Protein AF-A0A1Z1W8P3-F1 (afdb_monomer_lite)

Secondary structure (DSSP, 8-state):
-PPPPPPTTSTTHHHHHHHHHHHHHHHHHHHHHHH-SSS-TTHHHHHHHHHHHHH--SS-SS---HHHHHHHHHHHHHHHS--TTSTT--SSS-PPPPHHHHHHHHHHHHH---TTSGGGSHHHHHHHHHHHHHHHHHHH-TT------SSHHHHHHHHHHHHHHHHHHTT------S-PPP----PPPPPP-PPP--

Structure (mmCIF, N/CA/C/O backbone):
data_AF-A0A1Z1W8P3-F1
#
_entry.id   AF-A0A1Z1W8P3-F1
#
loop_
_atom_site.group_PDB
_atom_site.id
_atom_site.type_symbol
_atom_site.label_atom_id
_atom_site.label_alt_id
_atom_site.label_comp_id
_atom_site.label_asym_id
_atom_site.label_entity_id
_atom_site.label_seq_id
_atom_site.pdbx_PDB_ins_code
_atom_site.Cartn_x
_atom_site.Cartn_y
_atom_site.Cartn_z
_atom_site.occupancy
_atom_site.B_iso_or_equiv
_atom_site.auth_seq_id
_atom_site.auth_comp_id
_atom_site.auth_asym_id
_atom_site.auth_atom_id
_atom_site.pdbx_PDB_model_num
ATOM 1 N N . MET A 1 1 ? -24.411 26.234 4.457 1.00 48.38 1 MET A N 1
ATOM 2 C CA . MET A 1 1 ? -23.666 25.565 3.368 1.00 48.38 1 MET A CA 1
ATOM 3 C C . MET A 1 1 ? -22.604 24.716 4.040 1.00 48.38 1 MET A C 1
ATOM 5 O O . MET A 1 1 ? -21.890 25.264 4.869 1.00 48.38 1 MET A O 1
ATOM 9 N N . SER A 1 2 ? -22.576 23.402 3.805 1.00 70.56 2 SER A N 1
ATOM 10 C CA . SER A 1 2 ? -21.545 22.540 4.402 1.00 70.56 2 SER A CA 1
ATOM 11 C C . SER A 1 2 ? -20.202 22.847 3.743 1.00 70.56 2 SER A C 1
ATOM 13 O O . SER A 1 2 ? -20.159 23.004 2.523 1.00 70.56 2 SER A O 1
ATOM 15 N N . SER A 1 3 ? -19.132 22.971 4.529 1.00 75.00 3 SER A N 1
ATOM 16 C CA . SER A 1 3 ? -17.778 23.084 3.977 1.00 75.00 3 SER A CA 1
ATOM 17 C C . SER A 1 3 ? -17.453 21.813 3.183 1.00 75.00 3 SER A C 1
ATOM 19 O O . SER A 1 3 ? -17.861 20.731 3.622 1.00 75.00 3 SER A O 1
ATOM 21 N N . PRO A 1 4 ? -16.749 21.906 2.039 1.00 82.00 4 PRO A N 1
ATOM 22 C CA . PRO A 1 4 ? -16.245 20.718 1.363 1.00 82.00 4 PRO A CA 1
ATOM 23 C C . PRO A 1 4 ? -15.315 19.926 2.299 1.00 82.00 4 PRO A C 1
ATOM 25 O O . PRO A 1 4 ? -14.690 20.527 3.184 1.00 82.00 4 PRO A O 1
ATOM 28 N N . PRO A 1 5 ? -15.228 18.595 2.126 1.00 84.50 5 PRO A N 1
ATOM 29 C CA . PRO A 1 5 ? -14.295 17.780 2.890 1.00 84.50 5 PRO A CA 1
ATOM 30 C C . PRO A 1 5 ? -12.848 18.215 2.601 1.00 84.50 5 PRO A C 1
ATOM 32 O O . PRO A 1 5 ? -12.548 18.643 1.481 1.00 84.50 5 PRO A O 1
ATOM 35 N N . PRO A 1 6 ? -11.945 18.124 3.591 1.00 90.06 6 PRO A N 1
ATOM 36 C CA . PRO A 1 6 ? -10.544 18.463 3.385 1.00 90.06 6 PRO A CA 1
ATOM 37 C C . PRO A 1 6 ? -9.875 17.475 2.417 1.00 90.06 6 PRO A C 1
ATOM 39 O O . PRO A 1 6 ? -10.199 16.289 2.403 1.00 90.06 6 PRO A O 1
ATOM 42 N N . LEU A 1 7 ? -8.924 17.967 1.619 1.00 93.56 7 LEU A N 1
ATOM 43 C CA . LEU A 1 7 ? -8.166 17.170 0.648 1.00 93.56 7 LEU A CA 1
ATOM 44 C C . LEU A 1 7 ? -6.756 16.874 1.172 1.00 93.56 7 LEU A C 1
ATOM 46 O O . LEU A 1 7 ? -6.100 17.766 1.706 1.00 93.56 7 LEU A O 1
ATOM 50 N N . ALA A 1 8 ? -6.270 15.649 0.958 1.00 94.44 8 ALA A N 1
ATOM 51 C CA . ALA A 1 8 ? -4.957 15.200 1.433 1.00 94.44 8 ALA A CA 1
ATOM 52 C C . ALA A 1 8 ? -3.767 15.885 0.726 1.00 94.44 8 ALA A C 1
ATOM 54 O O . ALA A 1 8 ? -2.762 16.165 1.373 1.00 94.44 8 ALA A O 1
ATOM 55 N N . GLY A 1 9 ? -3.890 16.196 -0.571 1.00 86.44 9 GLY A N 1
ATOM 56 C CA . GLY A 1 9 ? -2.815 16.770 -1.400 1.00 86.44 9 GLY A CA 1
ATOM 57 C C . GLY A 1 9 ? -2.706 18.302 -1.396 1.00 86.44 9 GLY A C 1
ATOM 58 O O . GLY A 1 9 ? -2.003 18.869 -2.228 1.00 86.44 9 GLY A O 1
ATOM 59 N N . GLY A 1 10 ? -3.429 18.995 -0.509 1.00 89.69 10 GLY A N 1
ATOM 60 C CA . GLY A 1 10 ? -3.439 20.462 -0.423 1.00 89.69 10 GLY A CA 1
ATOM 61 C C . GLY A 1 10 ? -2.575 21.030 0.714 1.00 89.69 10 GLY A C 1
ATOM 62 O O . GLY A 1 10 ? -2.088 20.277 1.556 1.00 89.69 10 GLY A O 1
ATOM 63 N N . PRO A 1 11 ? -2.437 22.368 0.820 1.00 91.56 11 PRO A N 1
ATOM 64 C CA . PRO A 1 11 ? -1.665 23.013 1.890 1.00 91.56 11 PRO A CA 1
ATOM 65 C C . PRO A 1 11 ? -2.135 22.655 3.308 1.00 91.56 11 PRO A C 1
ATOM 67 O O . PRO A 1 11 ? -1.327 22.598 4.226 1.00 91.56 11 PRO A O 1
ATOM 70 N N . GLN A 1 12 ? -3.435 22.399 3.485 1.00 93.19 12 GLN A N 1
ATOM 71 C CA . GLN A 1 12 ? -4.034 21.964 4.754 1.00 93.19 12 GLN A CA 1
ATOM 72 C C . GLN A 1 12 ? -4.100 20.435 4.896 1.00 93.19 12 GLN A C 1
ATOM 74 O O . GLN A 1 12 ? -4.584 19.932 5.907 1.00 93.19 12 GLN A O 1
ATOM 79 N N . GLY A 1 13 ? -3.637 19.689 3.890 1.00 95.38 13 GLY A N 1
ATOM 80 C CA . GLY A 1 13 ? -3.674 18.231 3.853 1.00 95.38 13 GLY A CA 1
ATOM 81 C C . GLY A 1 13 ? -2.996 17.581 5.059 1.00 95.38 13 GLY A C 1
ATOM 82 O O . GLY A 1 13 ? -3.645 16.786 5.736 1.00 95.38 13 GLY A O 1
ATOM 83 N N . PRO A 1 14 ? -1.752 17.961 5.415 1.00 96.31 14 PRO A N 1
ATOM 84 C CA . PRO A 1 14 ? -1.083 17.424 6.600 1.00 96.31 14 PRO A CA 1
ATOM 85 C C . PRO A 1 14 ? -1.863 17.643 7.905 1.00 96.31 14 PRO A C 1
ATOM 87 O O . PRO A 1 14 ? -1.929 16.739 8.739 1.00 96.31 14 PRO A O 1
ATOM 90 N N . ASP A 1 15 ? -2.484 18.812 8.076 1.00 96.50 15 ASP A N 1
ATOM 91 C CA . ASP A 1 15 ? -3.275 19.127 9.271 1.00 96.50 15 ASP A CA 1
ATOM 92 C C . ASP A 1 15 ? -4.582 18.330 9.314 1.00 96.50 15 ASP A C 1
ATOM 94 O O . ASP A 1 15 ? -4.972 17.844 10.375 1.00 96.50 15 ASP A O 1
ATOM 98 N N . ALA A 1 16 ? -5.230 18.135 8.162 1.00 95.38 16 ALA A N 1
ATOM 99 C CA . ALA A 1 16 ? -6.432 17.315 8.044 1.00 95.38 16 ALA A CA 1
ATOM 100 C C . ALA A 1 16 ? -6.156 15.814 8.239 1.00 95.38 16 ALA A C 1
ATOM 102 O O . ALA A 1 16 ? -6.972 15.109 8.831 1.00 95.38 16 ALA A O 1
ATOM 103 N N . LEU A 1 17 ? -5.006 15.322 7.768 1.00 97.12 17 LEU A N 1
ATOM 104 C CA . LEU A 1 17 ? -4.601 13.923 7.906 1.00 97.12 17 LEU A CA 1
ATOM 105 C C . LEU A 1 17 ? -4.224 13.571 9.344 1.00 97.12 17 LEU A C 1
ATOM 107 O O . LEU A 1 17 ? -4.515 12.467 9.793 1.00 97.12 17 LEU A O 1
ATOM 111 N N . ARG A 1 18 ? -3.595 14.488 10.085 1.00 97.50 18 ARG A N 1
ATOM 112 C CA . ARG A 1 18 ? -3.058 14.224 11.429 1.00 97.50 18 ARG A CA 1
ATOM 113 C C . ARG A 1 18 ? -4.045 13.542 12.400 1.00 97.50 18 ARG A C 1
ATOM 115 O O . ARG A 1 18 ? -3.657 12.510 12.948 1.00 97.50 18 ARG A O 1
ATOM 122 N N . PRO A 1 19 ? -5.275 14.045 12.639 1.00 97.12 19 PRO A N 1
ATOM 123 C CA . PRO A 1 19 ? -6.214 13.384 13.555 1.00 97.12 19 PRO A CA 1
ATOM 124 C C . PRO A 1 19 ? -6.711 12.025 13.033 1.00 97.12 19 PRO A C 1
ATOM 126 O O . PRO A 1 19 ? -6.910 11.091 13.813 1.00 97.12 19 PRO A O 1
ATOM 129 N N . LEU A 1 20 ? -6.852 11.877 11.713 1.00 97.94 20 LEU A N 1
ATOM 130 C CA . LEU A 1 20 ? -7.259 10.616 11.090 1.00 97.94 20 LEU A CA 1
ATOM 131 C C . LEU A 1 20 ? -6.161 9.557 11.229 1.00 97.94 20 LEU A C 1
ATOM 133 O O . LEU A 1 20 ? -6.436 8.429 11.620 1.00 97.94 20 LEU A O 1
ATOM 137 N N . LEU A 1 21 ? -4.906 9.936 10.982 1.00 98.25 21 LEU A N 1
ATOM 138 C CA . LEU A 1 21 ? -3.749 9.056 11.135 1.00 98.25 21 LEU A CA 1
ATOM 139 C C . LEU A 1 21 ? -3.535 8.644 12.592 1.00 98.25 21 LEU A C 1
ATOM 141 O O . LEU A 1 21 ? -3.203 7.490 12.835 1.00 98.25 21 LEU A O 1
ATOM 145 N N . ALA A 1 22 ? -3.776 9.534 13.559 1.00 98.56 22 ALA A N 1
ATOM 146 C CA . ALA A 1 22 ? -3.7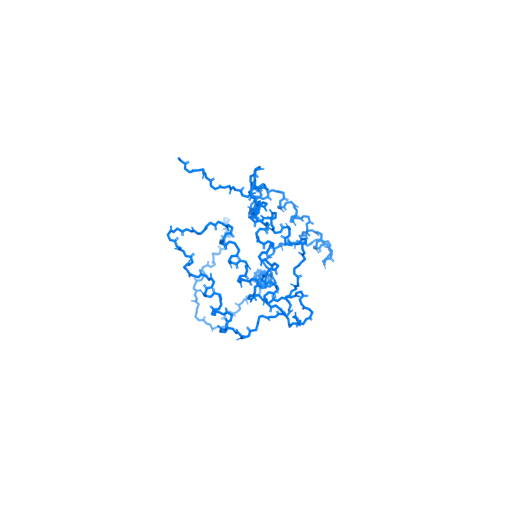67 9.156 14.973 1.00 98.56 22 ALA A CA 1
ATOM 147 C C . ALA A 1 22 ? -4.801 8.052 15.260 1.00 98.56 22 ALA A C 1
ATOM 149 O O . ALA A 1 22 ? -4.462 7.028 15.845 1.00 98.56 22 ALA A O 1
ATOM 150 N N . THR A 1 23 ? -6.026 8.204 14.744 1.00 98.75 23 THR A N 1
ATOM 151 C CA . THR A 1 23 ? -7.081 7.186 14.877 1.00 98.75 23 THR A CA 1
ATOM 152 C C . THR A 1 23 ? -6.687 5.854 14.235 1.00 98.75 23 THR A C 1
ATOM 154 O O . THR A 1 23 ? -6.914 4.798 14.822 1.00 98.75 23 THR A O 1
ATOM 157 N N . VAL A 1 24 ? -6.076 5.890 13.047 1.00 98.69 24 VAL A N 1
ATOM 158 C CA . VAL A 1 24 ? -5.584 4.692 12.350 1.00 98.69 24 VAL A CA 1
ATOM 159 C C . VAL A 1 24 ? -4.495 3.995 13.163 1.00 98.69 24 VAL A C 1
ATOM 161 O O . VAL A 1 24 ? -4.561 2.785 13.339 1.00 98.69 24 VAL A O 1
ATOM 164 N N . LEU A 1 25 ? -3.513 4.736 13.681 1.00 98.69 25 LEU A N 1
ATOM 165 C CA . LEU A 1 25 ? -2.417 4.170 14.472 1.00 98.69 25 LEU A CA 1
ATOM 166 C C . LEU A 1 25 ? -2.923 3.522 15.769 1.00 98.69 25 LEU A C 1
ATOM 168 O O . LEU A 1 25 ? -2.520 2.400 16.077 1.00 98.69 25 LEU A O 1
ATOM 172 N N . ASP A 1 26 ? -3.848 4.176 16.476 1.00 98.75 26 ASP A N 1
ATOM 173 C CA . ASP A 1 26 ? -4.483 3.615 17.674 1.00 98.75 26 ASP A CA 1
ATOM 174 C C . ASP A 1 26 ? -5.253 2.324 17.351 1.00 98.75 26 ASP A C 1
ATOM 176 O O . ASP A 1 26 ? -5.160 1.331 18.074 1.00 98.75 26 ASP A O 1
ATOM 180 N N . ALA A 1 27 ? -6.001 2.313 16.243 1.00 98.56 27 ALA A N 1
ATOM 181 C CA . ALA A 1 27 ? -6.775 1.151 15.815 1.00 98.56 27 ALA A CA 1
ATOM 182 C C . ALA A 1 27 ? -5.889 -0.012 15.335 1.00 98.56 27 ALA A C 1
ATOM 184 O O . ALA A 1 27 ? -6.209 -1.166 15.614 1.00 98.56 27 ALA A O 1
ATOM 185 N N . LEU A 1 28 ? -4.761 0.268 14.670 1.00 98.50 28 LEU A N 1
ATOM 186 C CA . LEU A 1 28 ? -3.767 -0.746 14.297 1.00 98.50 28 LEU A CA 1
ATOM 187 C C . LEU A 1 28 ? -3.171 -1.418 15.536 1.00 98.50 28 LEU A C 1
ATOM 189 O O . LEU A 1 28 ? -3.057 -2.643 15.567 1.00 98.50 28 LEU A O 1
ATOM 193 N N . ALA A 1 29 ? -2.822 -0.631 16.558 1.00 98.38 29 ALA A N 1
ATOM 194 C CA . ALA A 1 29 ? -2.310 -1.155 17.819 1.00 98.38 29 ALA A CA 1
ATOM 195 C C . ALA A 1 29 ? -3.346 -2.052 18.515 1.00 98.38 29 ALA A C 1
ATOM 197 O O . ALA A 1 29 ? -3.032 -3.189 18.867 1.00 98.38 29 ALA A O 1
ATOM 198 N N . ALA A 1 30 ? -4.593 -1.583 18.632 1.00 98.19 30 ALA A N 1
ATOM 199 C CA . ALA A 1 30 ? -5.680 -2.354 19.233 1.00 98.19 30 ALA A CA 1
ATOM 200 C C . ALA A 1 30 ? -5.986 -3.649 18.458 1.00 98.19 30 ALA A C 1
ATOM 202 O O . ALA A 1 30 ? -6.160 -4.705 19.063 1.00 98.19 30 ALA A O 1
ATOM 203 N N . GLY A 1 31 ? -6.011 -3.593 17.123 1.00 97.81 31 GLY A N 1
ATOM 204 C CA . GLY A 1 31 ? -6.230 -4.768 16.278 1.00 97.81 31 GLY A CA 1
ATOM 205 C C . GLY A 1 31 ? -5.107 -5.799 16.409 1.00 97.81 31 GLY A C 1
ATOM 206 O O . GLY A 1 31 ? -5.374 -6.992 16.526 1.00 97.81 31 GLY A O 1
ATOM 207 N N . ALA A 1 32 ? -3.848 -5.357 16.454 1.00 97.44 32 ALA A N 1
ATOM 208 C CA . ALA A 1 32 ? -2.712 -6.252 16.671 1.00 97.44 32 ALA A CA 1
ATOM 209 C C . ALA A 1 32 ? -2.757 -6.936 18.048 1.00 97.44 32 ALA A C 1
ATOM 211 O O . ALA A 1 32 ? -2.519 -8.142 18.137 1.00 97.44 32 ALA A O 1
ATOM 212 N N . GLU A 1 33 ? -3.112 -6.198 19.104 1.00 97.50 33 GLU A N 1
ATOM 213 C CA . GLU A 1 33 ? -3.300 -6.757 20.447 1.00 97.50 33 GLU A CA 1
ATOM 214 C C . GLU A 1 33 ? -4.434 -7.793 20.473 1.00 97.50 33 GLU A C 1
ATOM 216 O O . GLU A 1 33 ? -4.251 -8.893 20.995 1.00 97.50 33 GLU A O 1
ATOM 221 N N . ALA A 1 34 ? -5.574 -7.483 19.850 1.00 96.81 34 ALA A N 1
ATOM 222 C CA . ALA A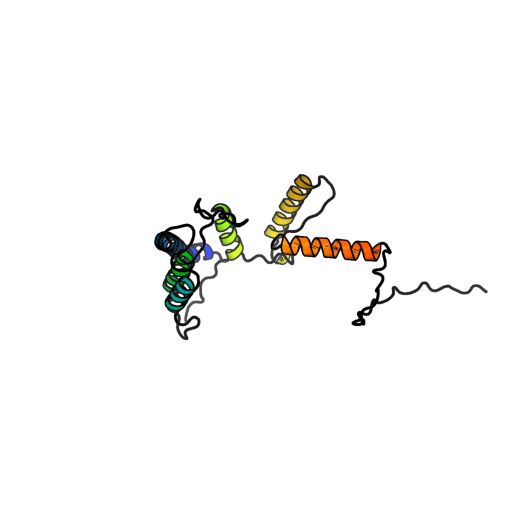 1 34 ? -6.722 -8.384 19.771 1.00 96.81 34 ALA A CA 1
ATOM 223 C C . ALA A 1 34 ? -6.428 -9.663 18.966 1.00 96.81 34 ALA A C 1
ATOM 225 O O . ALA A 1 34 ? -6.912 -10.740 19.321 1.00 96.81 34 ALA A O 1
ATOM 226 N N . ARG A 1 35 ? -5.607 -9.572 17.910 1.00 97.25 35 ARG A N 1
ATOM 227 C CA . ARG A 1 35 ? -5.160 -10.732 17.122 1.00 97.25 35 ARG A CA 1
ATOM 228 C C . ARG A 1 35 ? -4.340 -11.714 17.964 1.00 97.25 35 ARG A C 1
ATOM 230 O O . ARG A 1 35 ? -4.556 -12.921 17.869 1.00 97.25 35 ARG A O 1
ATOM 237 N N . GLY A 1 36 ? -3.390 -11.207 18.755 1.00 95.44 36 GLY A N 1
ATOM 238 C CA . GLY A 1 36 ? -2.619 -11.982 19.737 1.00 95.44 36 GLY A CA 1
ATOM 239 C C . GLY A 1 36 ? -1.605 -12.998 19.183 1.00 95.44 36 GLY A C 1
ATOM 240 O O . GLY A 1 36 ? -1.116 -13.830 19.949 1.00 95.44 36 GLY A O 1
ATOM 241 N N . GLY A 1 37 ? -1.284 -12.969 17.885 1.00 95.50 37 GLY A N 1
ATOM 242 C CA . GLY A 1 37 ? -0.310 -13.878 17.268 1.00 95.50 37 GLY A CA 1
ATOM 243 C C . GLY A 1 37 ? -0.172 -13.708 15.747 1.00 95.50 37 GLY A C 1
ATOM 244 O O . GLY A 1 37 ? -0.681 -12.726 15.194 1.00 95.50 37 GLY A O 1
ATOM 245 N N . PRO A 1 38 ? 0.458 -14.677 15.048 1.00 97.00 38 PRO A N 1
ATOM 246 C CA . PRO A 1 38 ? 0.731 -14.584 13.611 1.00 97.00 38 PRO A CA 1
ATOM 247 C C . PRO A 1 38 ? -0.542 -14.609 12.756 1.00 97.00 38 PRO A C 1
ATOM 249 O O . PRO A 1 38 ? -0.545 -14.095 11.641 1.00 97.00 38 PRO A O 1
ATOM 252 N N . LEU A 1 39 ? -1.620 -15.210 13.268 1.00 97.19 39 LEU A N 1
ATOM 253 C CA . LEU A 1 39 ? -2.943 -15.284 12.653 1.00 97.19 39 LEU A CA 1
ATOM 254 C C . LEU A 1 39 ? -4.026 -15.203 13.739 1.00 97.19 39 LEU A C 1
ATOM 256 O O . LEU A 1 39 ? -3.799 -15.683 14.854 1.00 97.19 39 LEU A O 1
ATOM 260 N N . PRO A 1 40 ? -5.224 -14.686 13.415 1.00 96.56 40 PRO A N 1
ATOM 261 C CA . PRO A 1 40 ? -6.359 -14.713 14.327 1.00 96.56 40 PRO A CA 1
ATOM 262 C C . PRO A 1 40 ? -6.834 -16.147 14.625 1.00 96.56 40 PRO A C 1
ATOM 264 O O . PRO A 1 40 ? -6.818 -17.016 13.745 1.00 96.56 40 PRO A O 1
ATOM 267 N N . PRO A 1 41 ? -7.355 -16.413 15.835 1.00 93.31 41 PRO A N 1
ATOM 268 C CA . PRO A 1 41 ? -7.901 -17.717 16.185 1.00 93.31 41 PRO A CA 1
ATOM 269 C C . PRO A 1 41 ? -9.267 -17.981 15.526 1.00 93.31 41 PRO A C 1
ATOM 271 O O . PRO A 1 41 ? -10.009 -17.066 15.147 1.00 93.31 41 PRO A O 1
ATOM 274 N N . GLY A 1 42 ? -9.633 -19.267 15.463 1.00 94.00 42 GLY A N 1
ATOM 275 C CA . GLY A 1 42 ? -10.966 -19.734 15.060 1.00 94.00 42 GLY A CA 1
ATOM 276 C C . GLY A 1 42 ? -11.135 -20.061 13.573 1.00 94.00 42 GLY A C 1
ATOM 277 O O . GLY A 1 42 ? -12.198 -20.538 13.188 1.00 94.00 42 GLY A O 1
ATOM 278 N N . GLY A 1 43 ? -10.101 -19.859 12.753 1.00 95.69 43 GLY A N 1
ATOM 279 C CA . GLY A 1 43 ? -10.142 -20.193 11.329 1.00 95.69 43 GLY A CA 1
ATOM 280 C C . GLY A 1 43 ? -10.973 -19.215 10.482 1.00 95.69 43 GLY A C 1
ATOM 281 O O . GLY A 1 43 ? -11.471 -18.204 10.989 1.00 95.69 43 GLY A O 1
ATOM 282 N N . PRO A 1 44 ? -11.101 -19.489 9.173 1.00 97.12 44 PRO A N 1
ATOM 283 C CA . PRO A 1 44 ? -11.649 -18.536 8.211 1.00 97.12 44 PRO A CA 1
ATOM 284 C C . PRO A 1 44 ? -13.117 -18.179 8.474 1.00 97.12 44 PRO A C 1
ATOM 286 O O . PRO A 1 44 ? -13.492 -17.018 8.322 1.00 97.12 44 PRO A O 1
ATOM 289 N N . GLU A 1 45 ? -13.950 -19.122 8.921 1.00 97.94 45 GLU A N 1
ATOM 290 C CA . GLU A 1 45 ? -15.363 -18.860 9.212 1.00 97.94 45 GLU A CA 1
ATOM 291 C C . GLU A 1 45 ? -15.530 -17.900 10.393 1.00 97.94 45 GLU A C 1
ATOM 293 O O . GLU A 1 45 ? -16.355 -16.987 10.334 1.00 97.94 45 GLU A O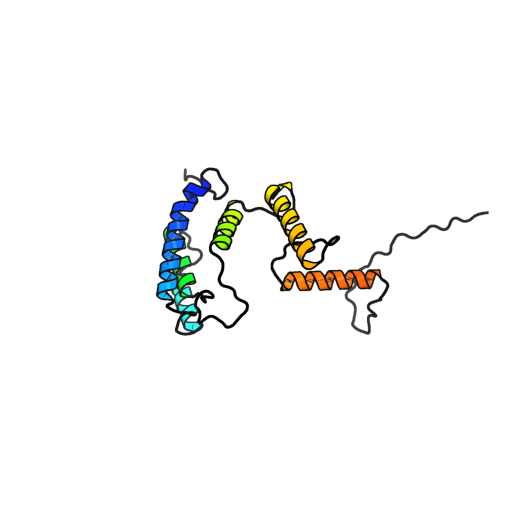 1
ATOM 298 N N . ALA A 1 46 ? -14.730 -18.073 11.450 1.00 96.56 46 ALA A N 1
ATOM 299 C CA . ALA A 1 46 ? -14.780 -17.207 12.623 1.00 96.56 46 ALA A CA 1
ATOM 300 C C . ALA A 1 46 ? -14.303 -15.787 12.293 1.00 96.56 46 ALA A C 1
ATOM 302 O O . ALA A 1 46 ? -14.941 -14.819 12.704 1.00 96.56 46 ALA A O 1
ATOM 303 N N . VAL A 1 47 ? -13.228 -15.655 11.509 1.00 97.12 47 VAL A N 1
ATOM 304 C CA . VAL A 1 47 ? -12.742 -14.352 11.025 1.00 97.12 47 VAL A CA 1
ATOM 305 C C . VAL A 1 47 ? -13.803 -13.674 10.160 1.00 97.12 47 VAL A C 1
ATOM 307 O O . VAL A 1 47 ? -14.144 -12.518 10.396 1.00 97.12 47 VAL A O 1
ATOM 310 N N . ALA A 1 48 ? -14.398 -14.395 9.206 1.00 97.12 48 ALA A N 1
ATOM 311 C CA . ALA A 1 48 ? -15.443 -13.848 8.345 1.00 97.12 48 ALA A CA 1
ATOM 312 C C . ALA A 1 48 ? -16.697 -13.426 9.127 1.00 97.12 48 ALA A C 1
ATOM 314 O O . ALA A 1 48 ? -17.356 -12.455 8.752 1.00 97.12 48 ALA A O 1
ATOM 315 N N . ALA A 1 49 ? -17.050 -14.143 10.198 1.00 96.19 49 ALA A N 1
ATOM 316 C CA . ALA A 1 49 ? -18.142 -13.757 11.087 1.00 96.19 49 ALA A CA 1
ATOM 317 C C . ALA A 1 49 ? -17.838 -12.440 11.816 1.00 96.19 49 ALA A C 1
ATOM 319 O O . ALA A 1 49 ? -18.661 -11.529 11.740 1.00 96.19 49 ALA A O 1
ATOM 320 N N . ARG A 1 50 ? -16.647 -12.304 12.420 1.00 94.94 50 ARG A N 1
ATOM 321 C CA . ARG A 1 50 ? -16.221 -11.071 13.108 1.00 94.94 50 ARG A CA 1
ATOM 322 C C . ARG A 1 50 ? -16.151 -9.871 12.165 1.00 94.94 50 ARG A C 1
ATOM 324 O O . ARG A 1 50 ? -16.670 -8.809 12.488 1.00 94.94 50 ARG A O 1
ATOM 331 N N . VAL A 1 51 ? -15.600 -10.052 10.962 1.00 96.19 51 VAL A N 1
ATOM 332 C CA . VAL A 1 51 ? -15.562 -8.991 9.940 1.00 96.19 51 VAL A CA 1
ATOM 333 C C . VAL A 1 51 ? -16.971 -8.575 9.523 1.00 96.19 51 VAL A C 1
ATOM 335 O O . VAL A 1 51 ? -17.242 -7.386 9.411 1.00 96.19 51 VAL A O 1
ATOM 338 N N . ARG A 1 52 ? -17.892 -9.527 9.315 1.00 95.75 52 ARG A N 1
ATOM 339 C CA . ARG A 1 52 ? -19.282 -9.212 8.945 1.00 95.75 52 ARG A CA 1
ATOM 340 C C . ARG A 1 52 ? -20.016 -8.460 10.052 1.00 95.75 52 ARG A C 1
ATOM 342 O O . ARG A 1 52 ? -20.795 -7.564 9.752 1.00 95.75 52 ARG A O 1
ATOM 349 N N . GLU A 1 53 ? -19.780 -8.837 11.303 1.00 94.81 53 GLU A N 1
ATOM 350 C CA . GLU A 1 53 ? -20.339 -8.146 12.462 1.00 94.81 53 GLU A CA 1
ATOM 351 C C . GLU A 1 53 ? -19.819 -6.706 12.552 1.00 94.81 53 GLU A C 1
ATOM 353 O O . GLU A 1 53 ? -20.621 -5.779 12.634 1.00 94.81 53 GLU A O 1
ATOM 358 N N . ALA A 1 54 ? -18.503 -6.510 12.441 1.00 93.19 54 ALA A N 1
ATOM 359 C CA . ALA A 1 54 ? -17.884 -5.186 12.483 1.00 93.19 54 ALA A CA 1
ATOM 360 C C . ALA A 1 54 ? -18.259 -4.299 11.282 1.00 93.19 54 ALA A C 1
ATOM 362 O O . ALA A 1 54 ? -18.372 -3.084 11.424 1.00 93.19 54 ALA A O 1
ATOM 363 N N . ALA A 1 55 ? -18.456 -4.894 10.102 1.00 92.25 55 ALA A N 1
ATOM 364 C CA . ALA A 1 55 ? -18.802 -4.178 8.878 1.00 92.25 55 ALA A CA 1
ATOM 365 C C . ALA A 1 55 ? -20.188 -3.519 8.932 1.00 92.25 55 ALA A C 1
ATOM 367 O O . ALA A 1 55 ? -20.366 -2.446 8.359 1.00 92.25 55 ALA A O 1
ATOM 368 N N . GLY A 1 56 ? -21.167 -4.155 9.586 1.00 90.12 56 GLY A N 1
ATOM 369 C CA . GLY A 1 56 ? -22.546 -3.668 9.607 1.00 90.12 56 GLY A CA 1
ATOM 370 C C . GLY A 1 56 ? -23.110 -3.416 8.199 1.00 90.12 56 GLY A C 1
ATOM 371 O O . GLY A 1 56 ? -22.956 -4.244 7.298 1.00 90.12 56 GLY A O 1
ATOM 372 N N . ASP A 1 57 ? -23.778 -2.273 8.013 1.00 93.12 57 ASP A N 1
ATOM 373 C CA . ASP A 1 57 ? -24.122 -1.759 6.682 1.00 93.12 57 ASP A CA 1
ATOM 374 C C . ASP A 1 57 ? -22.921 -0.999 6.101 1.00 93.12 57 ASP A C 1
ATOM 376 O O . ASP A 1 57 ? -22.498 0.015 6.654 1.00 93.12 57 ASP A O 1
ATOM 380 N N . LEU A 1 58 ? -22.376 -1.494 4.987 1.00 91.75 58 LEU A N 1
ATOM 381 C CA . LEU A 1 58 ? -21.183 -0.934 4.347 1.00 91.75 58 LEU A CA 1
ATOM 382 C C . LEU A 1 58 ? -21.449 0.391 3.623 1.00 91.75 58 LEU A C 1
ATOM 384 O O . LEU A 1 58 ? -20.513 1.159 3.404 1.00 91.75 58 LEU A O 1
ATOM 388 N N . LEU A 1 59 ? -22.696 0.653 3.217 1.00 93.56 59 LEU A N 1
ATOM 389 C CA . LEU A 1 59 ? -23.077 1.844 2.452 1.00 93.56 59 LEU A CA 1
ATOM 390 C C . LEU A 1 59 ? -24.353 2.476 3.030 1.00 93.56 59 LEU A C 1
ATOM 392 O O . LEU A 1 59 ? -25.358 2.595 2.323 1.00 93.56 59 LEU A O 1
ATOM 396 N N . PRO A 1 60 ? -24.323 2.908 4.303 1.00 94.00 60 PRO A N 1
ATOM 397 C CA . PRO A 1 60 ? -25.496 3.474 4.941 1.00 94.00 60 PRO A CA 1
ATOM 398 C C . PRO A 1 60 ? -25.821 4.841 4.335 1.00 94.00 60 PRO A C 1
ATOM 400 O O . PRO A 1 60 ? -24.929 5.620 3.993 1.00 94.00 60 PRO A O 1
ATOM 403 N N . GLU A 1 61 ? -27.108 5.196 4.291 1.00 95.12 61 GLU A N 1
ATOM 404 C CA . GLU A 1 61 ? -27.551 6.524 3.829 1.00 95.12 61 GLU A CA 1
ATOM 405 C C . GLU A 1 61 ? -26.905 7.677 4.621 1.00 95.12 61 GLU A C 1
ATOM 407 O O . GLU A 1 61 ? -26.753 8.790 4.114 1.00 95.12 61 GLU A O 1
ATOM 412 N N . ARG A 1 62 ? -26.537 7.424 5.885 1.00 93.62 62 ARG A N 1
ATOM 413 C CA . ARG A 1 62 ? -25.797 8.347 6.751 1.00 93.62 62 ARG A CA 1
ATOM 414 C C . ARG A 1 62 ? -24.627 7.619 7.404 1.00 93.62 62 ARG A C 1
ATOM 416 O O . ARG A 1 62 ? -24.840 6.673 8.155 1.00 93.62 62 ARG A O 1
ATOM 423 N N . GLY A 1 63 ? -23.410 8.092 7.143 1.00 92.50 63 GLY A N 1
ATOM 424 C CA . GLY A 1 63 ? -22.196 7.555 7.758 1.00 92.50 63 GLY A CA 1
ATOM 425 C C . GLY A 1 63 ? -22.063 7.897 9.246 1.00 92.50 63 GLY A C 1
ATOM 426 O O . GLY A 1 63 ? -22.692 8.829 9.748 1.00 92.50 63 GLY A O 1
ATOM 427 N N . THR A 1 64 ? -21.191 7.161 9.933 1.00 93.62 64 THR A N 1
ATOM 428 C CA . THR A 1 64 ? -20.874 7.325 11.365 1.00 93.62 64 THR A CA 1
ATOM 429 C C . THR A 1 64 ? -19.816 8.399 11.644 1.00 93.62 64 THR A C 1
ATOM 431 O O . THR A 1 64 ? -19.589 8.759 12.796 1.00 93.62 64 THR A O 1
ATOM 434 N N . GLY A 1 65 ? -19.200 8.951 10.593 1.00 93.69 65 GLY A N 1
ATOM 435 C CA . GLY A 1 65 ? -18.075 9.887 10.678 1.00 93.69 65 GLY A CA 1
ATOM 436 C C . GLY A 1 65 ? -16.728 9.198 10.443 1.00 93.69 65 GLY A C 1
ATOM 437 O O . GLY A 1 65 ? -16.598 7.991 10.621 1.00 93.69 65 GLY A O 1
ATOM 438 N N . ALA A 1 66 ? -15.722 9.964 10.007 1.00 94.19 66 ALA A N 1
ATOM 439 C CA . ALA A 1 66 ? -14.439 9.409 9.564 1.00 94.19 66 ALA A CA 1
ATOM 440 C C . ALA A 1 66 ? -13.670 8.691 10.685 1.00 94.19 66 ALA A C 1
ATOM 442 O O . ALA A 1 66 ? -13.124 7.622 10.449 1.00 94.19 66 ALA A O 1
ATOM 443 N N . GLU A 1 67 ? -13.650 9.246 11.899 1.00 95.88 67 GLU A N 1
ATOM 444 C CA . GLU A 1 67 ? -12.933 8.644 13.031 1.00 95.88 67 GLU A CA 1
ATOM 445 C C . GLU A 1 67 ? -13.538 7.299 13.446 1.00 95.88 67 GLU A C 1
ATOM 447 O O . GLU A 1 67 ? -12.815 6.315 13.573 1.00 95.88 67 GLU A O 1
ATOM 452 N N . GLU A 1 68 ? -14.863 7.233 13.602 1.00 95.31 68 GLU A N 1
ATOM 453 C CA . GLU A 1 68 ? -15.556 5.990 13.958 1.00 95.31 68 GLU A CA 1
ATOM 454 C C . GLU A 1 68 ? -15.409 4.940 12.852 1.00 95.31 68 GLU A C 1
ATOM 456 O O . GLU A 1 68 ? -15.071 3.790 13.125 1.00 95.31 68 GLU A O 1
ATOM 461 N N . ALA A 1 69 ? -15.585 5.347 11.590 1.00 95.50 69 ALA A N 1
ATOM 462 C CA . ALA A 1 69 ? -15.418 4.458 10.447 1.00 95.50 69 ALA A CA 1
ATOM 463 C C . ALA A 1 69 ? -13.988 3.902 10.352 1.00 95.50 69 ALA A C 1
ATOM 465 O O . ALA A 1 69 ? -13.813 2.700 10.158 1.00 95.50 69 ALA A O 1
ATOM 466 N N . LEU A 1 70 ? -12.963 4.747 10.526 1.00 97.25 70 LEU A N 1
ATOM 467 C CA . LEU A 1 70 ? -11.564 4.312 10.531 1.00 97.25 70 LEU A CA 1
ATOM 468 C C . LEU A 1 70 ? -11.270 3.391 11.714 1.00 97.25 70 LEU A C 1
ATOM 470 O O . LEU A 1 70 ? -10.635 2.361 11.520 1.00 97.25 70 LEU A O 1
ATOM 474 N N . ARG A 1 71 ? -11.750 3.719 12.918 1.00 97.38 71 ARG A N 1
ATOM 475 C CA . ARG A 1 71 ? -11.543 2.894 14.113 1.00 97.38 71 ARG A CA 1
ATOM 476 C C . ARG A 1 71 ? -12.131 1.496 13.938 1.00 97.38 71 ARG A C 1
ATOM 478 O O . ARG A 1 71 ? -11.431 0.519 14.189 1.00 97.38 71 ARG A O 1
ATOM 485 N N . ALA A 1 72 ? -13.379 1.406 13.479 1.00 95.50 72 ALA A N 1
ATOM 486 C CA . ALA A 1 72 ? -14.057 0.134 13.250 1.00 95.50 72 ALA A CA 1
ATOM 487 C C . ALA A 1 72 ? -13.371 -0.683 12.144 1.00 95.50 72 ALA A C 1
ATOM 489 O O . ALA A 1 72 ? -13.041 -1.850 12.353 1.00 95.50 72 ALA A O 1
ATOM 490 N N . LEU A 1 73 ? -13.097 -0.059 10.992 1.00 96.44 73 LEU A N 1
ATOM 491 C CA . LEU A 1 73 ? -12.477 -0.728 9.848 1.00 96.44 73 LEU A CA 1
ATOM 492 C C . LEU A 1 73 ? -11.065 -1.220 10.173 1.00 96.44 73 LEU A C 1
ATOM 494 O O . LEU A 1 73 ? -10.758 -2.395 9.988 1.00 96.44 73 LEU A O 1
ATOM 498 N N . VAL A 1 74 ? -10.198 -0.324 10.644 1.00 98.25 74 VAL A N 1
ATOM 499 C CA . VAL A 1 74 ? -8.785 -0.632 10.887 1.00 98.25 74 VAL A CA 1
ATOM 500 C C . VAL A 1 74 ? -8.636 -1.596 12.058 1.00 98.25 74 VAL A C 1
ATOM 502 O O . VAL A 1 74 ? -7.812 -2.501 11.977 1.00 98.25 74 VAL A O 1
ATOM 505 N N . GLY A 1 75 ? -9.459 -1.463 13.102 1.00 97.56 75 GLY A N 1
ATOM 506 C CA . GLY A 1 75 ? -9.477 -2.407 14.218 1.00 97.56 75 GLY A CA 1
ATOM 507 C C . GLY A 1 75 ? -9.858 -3.818 13.767 1.00 97.56 75 GLY A C 1
ATOM 508 O O . GLY A 1 75 ? -9.109 -4.760 14.016 1.00 97.56 75 GLY A O 1
ATOM 509 N N . ALA A 1 76 ? -10.967 -3.961 13.033 1.00 96.88 76 ALA A N 1
ATOM 510 C CA . ALA A 1 76 ? -11.440 -5.262 12.555 1.00 96.88 76 ALA A CA 1
ATOM 511 C C . ALA A 1 76 ? -10.473 -5.914 11.554 1.00 96.88 76 ALA A C 1
ATOM 513 O O . ALA A 1 76 ? -10.201 -7.113 11.634 1.00 96.88 76 ALA A O 1
ATOM 514 N N . VAL A 1 77 ? -9.924 -5.131 10.619 1.00 97.31 77 VAL A N 1
ATOM 515 C CA . VAL A 1 77 ? -8.928 -5.625 9.656 1.00 97.31 77 VAL A CA 1
ATOM 516 C C . VAL A 1 77 ? -7.616 -5.969 10.361 1.00 97.31 77 VAL A C 1
ATOM 518 O O . VAL A 1 77 ? -7.027 -7.000 10.055 1.00 97.31 77 VAL A O 1
ATOM 521 N N . GLY A 1 78 ? -7.176 -5.159 11.327 1.00 97.69 78 GLY A N 1
ATOM 522 C CA . GLY A 1 78 ? -5.979 -5.417 12.124 1.00 97.69 78 GLY A CA 1
ATOM 523 C C . GLY A 1 78 ? -6.089 -6.699 12.951 1.00 97.69 78 GLY A C 1
ATOM 524 O O . GLY A 1 78 ? -5.168 -7.515 12.932 1.00 97.69 78 GLY A O 1
ATOM 525 N N . GLU A 1 79 ? -7.226 -6.922 13.613 1.00 97.56 79 GLU A N 1
ATOM 526 C CA . GLU A 1 79 ? -7.506 -8.167 14.341 1.00 97.56 79 GLU A CA 1
ATOM 527 C C . GLU A 1 79 ? -7.512 -9.382 13.401 1.00 97.56 79 GLU A C 1
ATOM 529 O O . GLU A 1 79 ? -6.951 -10.430 13.718 1.00 97.56 79 GLU A O 1
ATOM 534 N N . GLY A 1 80 ? -8.129 -9.243 12.225 1.00 97.56 80 GLY A N 1
ATOM 535 C CA . GLY A 1 80 ? -8.275 -10.317 11.242 1.00 97.56 80 GLY A CA 1
ATOM 536 C C . GLY A 1 80 ? -7.049 -10.582 10.359 1.00 97.56 80 GLY A C 1
ATOM 537 O O . GLY A 1 80 ? -7.086 -11.517 9.558 1.00 97.56 80 GLY A O 1
ATOM 538 N N . ALA A 1 81 ? -5.990 -9.776 10.455 1.00 97.44 81 ALA A N 1
ATOM 539 C CA . ALA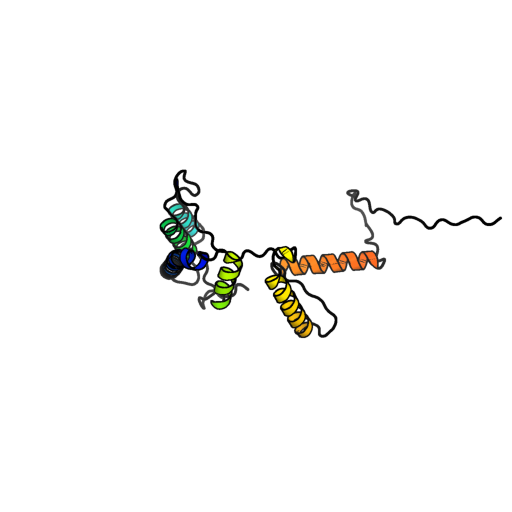 A 1 81 ? -4.833 -9.858 9.566 1.00 97.44 81 ALA A CA 1
ATOM 540 C C . ALA A 1 81 ? -3.909 -11.045 9.887 1.00 97.44 81 ALA A C 1
ATOM 542 O O . ALA A 1 81 ? -3.791 -11.469 11.032 1.00 97.44 81 ALA A O 1
ATOM 543 N N . ALA A 1 82 ? -3.187 -11.541 8.881 1.00 97.56 82 ALA A N 1
ATOM 544 C CA . ALA A 1 82 ? -1.951 -12.281 9.129 1.00 97.56 82 ALA A CA 1
ATOM 545 C C . ALA A 1 82 ? -0.825 -11.279 9.423 1.00 97.56 82 ALA A C 1
ATOM 547 O O . ALA A 1 82 ? -0.740 -10.249 8.754 1.00 97.56 82 ALA A O 1
ATOM 548 N N . ASP A 1 83 ? 0.035 -11.583 10.392 1.00 97.50 83 ASP A N 1
ATOM 549 C CA . ASP A 1 83 ? 1.117 -10.698 10.824 1.00 97.50 83 ASP A CA 1
ATOM 550 C C . ASP A 1 83 ? 2.484 -11.195 10.349 1.00 97.50 83 ASP A C 1
ATOM 552 O O . ASP A 1 83 ? 3.126 -11.965 11.062 1.00 97.50 83 ASP A O 1
ATOM 556 N N . PRO A 1 84 ? 2.978 -10.750 9.181 1.00 96.94 84 PRO A N 1
ATOM 557 C CA . PRO A 1 84 ? 4.298 -11.142 8.692 1.00 96.94 84 PRO A CA 1
ATOM 558 C C . PRO A 1 84 ? 5.461 -10.631 9.562 1.00 96.94 84 PRO A C 1
ATOM 560 O O . PRO A 1 84 ? 6.602 -11.022 9.318 1.00 96.94 84 PRO A O 1
ATOM 563 N N . ALA A 1 85 ? 5.218 -9.752 10.544 1.00 96.50 85 ALA A N 1
ATOM 564 C CA . ALA A 1 85 ? 6.230 -9.328 11.511 1.00 96.50 85 ALA A CA 1
ATOM 565 C C . ALA A 1 85 ? 6.307 -10.253 12.736 1.00 96.50 85 ALA A C 1
ATOM 567 O O . ALA A 1 85 ? 7.311 -10.222 13.453 1.00 96.50 85 ALA A O 1
ATOM 568 N N . ASP A 1 86 ? 5.297 -11.098 12.967 1.00 97.31 86 ASP A N 1
ATOM 569 C CA . ASP A 1 86 ? 5.361 -12.140 13.987 1.00 97.31 86 ASP A CA 1
ATOM 570 C C . ASP A 1 86 ? 6.373 -13.222 13.552 1.00 97.31 86 ASP A C 1
ATOM 572 O O . ASP A 1 86 ? 6.250 -13.772 12.452 1.00 97.31 86 ASP A O 1
ATOM 576 N N . PRO A 1 87 ? 7.366 -13.584 14.391 1.00 96.12 87 PRO A N 1
ATOM 577 C CA . PRO A 1 87 ? 8.373 -14.591 14.047 1.00 96.12 87 PRO A CA 1
ATOM 578 C C . PRO A 1 87 ? 7.810 -15.967 13.659 1.00 96.12 87 PRO A C 1
ATOM 580 O O . PRO A 1 87 ? 8.502 -16.749 13.005 1.00 96.12 87 PRO A O 1
ATOM 583 N N . LEU A 1 88 ? 6.583 -16.291 14.074 1.00 96.69 88 LEU A N 1
ATOM 584 C CA . LEU A 1 88 ? 5.904 -17.541 13.740 1.00 96.69 88 LEU A CA 1
ATOM 585 C C . LEU A 1 88 ? 5.120 -17.460 12.418 1.00 96.69 88 LEU A C 1
ATOM 587 O O . LEU A 1 88 ? 4.685 -18.495 11.909 1.00 96.69 88 LEU A O 1
ATOM 591 N N . CYS A 1 89 ? 4.976 -16.279 11.811 1.00 97.31 89 CYS A N 1
ATOM 592 C CA . CYS A 1 89 ? 4.368 -16.096 10.492 1.00 97.31 89 CYS A CA 1
ATOM 593 C C . CYS A 1 89 ? 5.400 -16.258 9.359 1.00 97.31 89 CYS A C 1
ATOM 595 O O . CYS A 1 89 ? 5.689 -15.333 8.604 1.00 97.31 89 CYS A O 1
ATOM 597 N N . ALA A 1 90 ? 5.954 -17.462 9.212 1.00 95.50 90 ALA A N 1
ATOM 598 C CA . ALA A 1 90 ? 7.105 -17.721 8.336 1.00 95.50 90 ALA A CA 1
ATOM 599 C C . ALA A 1 90 ? 6.795 -18.608 7.108 1.00 95.50 90 ALA A C 1
ATOM 601 O O . ALA A 1 90 ? 7.660 -19.340 6.631 1.00 95.50 90 ALA A O 1
ATOM 602 N N . ALA A 1 91 ? 5.553 -18.603 6.611 1.00 95.88 91 ALA A N 1
ATOM 603 C CA . ALA A 1 91 ? 5.107 -19.577 5.605 1.00 95.88 91 ALA A CA 1
ATOM 604 C C . ALA A 1 91 ? 5.406 -19.193 4.143 1.00 95.88 91 ALA A C 1
ATOM 606 O O . ALA A 1 91 ? 5.647 -20.067 3.309 1.00 95.88 91 ALA A O 1
ATOM 607 N N . HIS A 1 92 ? 5.347 -17.905 3.801 1.00 96.56 92 HIS A N 1
ATOM 608 C CA . HIS A 1 92 ? 5.325 -17.439 2.411 1.00 96.56 92 HIS A CA 1
ATOM 609 C C . HIS A 1 92 ? 6.319 -16.303 2.177 1.00 96.56 92 HIS A C 1
ATOM 611 O O . HIS A 1 92 ? 6.822 -15.703 3.123 1.00 96.56 92 HIS A O 1
ATOM 617 N N . LEU A 1 93 ? 6.553 -15.963 0.904 1.00 96.88 93 LEU A N 1
ATOM 618 C CA . LEU A 1 93 ? 7.258 -14.741 0.492 1.00 96.88 93 LEU A CA 1
ATOM 619 C C . LEU A 1 93 ? 6.372 -13.499 0.716 1.00 96.88 93 LEU A C 1
ATOM 621 O O . LEU A 1 93 ? 6.094 -12.734 -0.201 1.00 96.88 93 LEU A O 1
ATOM 625 N N . HIS A 1 94 ? 5.889 -13.349 1.945 1.00 96.44 94 HIS A N 1
ATOM 626 C CA . HIS A 1 94 ? 5.080 -12.246 2.434 1.00 96.44 94 HIS A CA 1
ATOM 627 C C . HIS A 1 94 ? 5.907 -11.541 3.506 1.00 96.44 94 HIS A C 1
ATOM 629 O O . HIS A 1 94 ? 5.998 -12.011 4.638 1.00 96.44 94 HIS A O 1
ATOM 635 N N . CYS A 1 95 ? 6.608 -10.480 3.110 1.00 96.06 95 CYS A N 1
ATOM 636 C CA . CYS A 1 95 ? 7.547 -9.798 3.989 1.00 96.06 95 CYS A CA 1
ATOM 637 C C . CYS A 1 95 ? 6.833 -8.842 4.960 1.00 96.06 95 CYS A C 1
ATOM 639 O O . CYS A 1 95 ? 5.816 -8.244 4.599 1.00 96.06 95 CYS A O 1
ATOM 641 N N . PRO A 1 96 ? 7.376 -8.646 6.176 1.00 97.38 96 PRO A N 1
ATOM 642 C CA . PRO A 1 96 ? 6.930 -7.565 7.041 1.00 97.38 96 PRO A CA 1
ATOM 643 C C . PRO A 1 96 ? 7.240 -6.211 6.386 1.00 97.38 96 PRO A C 1
ATOM 645 O O . PRO A 1 96 ? 8.395 -5.971 6.011 1.00 97.38 96 PRO A O 1
ATOM 648 N N . PRO A 1 97 ? 6.250 -5.311 6.240 1.00 97.12 97 PRO A N 1
ATOM 649 C CA . PRO A 1 97 ? 6.482 -4.008 5.637 1.00 97.12 97 PRO A CA 1
ATOM 650 C C . PRO A 1 97 ? 7.357 -3.144 6.550 1.00 97.12 97 PRO A C 1
ATOM 652 O O . PRO A 1 97 ? 7.154 -3.067 7.763 1.00 97.12 97 PRO A O 1
ATOM 655 N N . LEU A 1 98 ? 8.331 -2.448 5.962 1.00 98.31 98 LEU A N 1
ATOM 656 C CA . LEU A 1 98 ? 9.135 -1.477 6.698 1.00 98.31 98 LEU A CA 1
ATOM 657 C C . LEU A 1 98 ? 8.293 -0.238 7.024 1.00 98.31 98 LEU A C 1
ATOM 659 O O . LEU A 1 98 ? 7.599 0.289 6.156 1.00 98.31 98 LEU A O 1
ATOM 663 N N . ALA A 1 99 ? 8.437 0.305 8.235 1.00 98.00 99 ALA A N 1
ATOM 664 C CA . ALA A 1 99 ? 7.732 1.527 8.639 1.00 98.00 99 ALA A CA 1
ATOM 665 C C . ALA A 1 99 ? 8.005 2.715 7.693 1.00 98.00 99 ALA A C 1
ATOM 667 O O . ALA A 1 99 ? 7.107 3.502 7.405 1.00 98.00 99 ALA A O 1
ATOM 668 N N . VAL A 1 100 ? 9.231 2.820 7.163 1.00 98.50 100 VAL A N 1
ATOM 669 C CA . VAL A 1 100 ? 9.595 3.849 6.175 1.00 98.50 100 VAL A CA 1
ATOM 670 C C . VAL A 1 100 ? 8.864 3.668 4.841 1.00 98.50 100 VAL A C 1
ATOM 672 O O . VAL A 1 100 ? 8.494 4.664 4.229 1.00 98.50 100 VAL A O 1
ATOM 675 N N . ALA A 1 101 ? 8.608 2.426 4.416 1.00 98.31 101 ALA A N 1
ATOM 676 C CA . ALA A 1 101 ? 7.871 2.150 3.186 1.00 98.31 101 ALA A CA 1
ATOM 677 C C . ALA A 1 101 ? 6.401 2.565 3.337 1.00 98.31 101 ALA A C 1
ATOM 679 O O . ALA A 1 101 ? 5.898 3.327 2.521 1.00 98.31 101 ALA A O 1
ATOM 680 N N . VAL A 1 102 ? 5.757 2.199 4.451 1.00 98.44 102 VAL A N 1
ATOM 681 C CA . VAL A 1 102 ? 4.369 2.611 4.744 1.00 98.44 102 VAL A CA 1
ATOM 682 C C . VAL A 1 102 ? 4.242 4.137 4.863 1.00 98.44 102 VAL A C 1
ATOM 684 O O . VAL A 1 102 ? 3.267 4.728 4.401 1.00 98.44 102 VAL A O 1
ATOM 687 N N . ALA A 1 103 ? 5.236 4.810 5.451 1.00 98.31 103 ALA A N 1
ATOM 688 C CA . ALA A 1 103 ? 5.260 6.271 5.509 1.00 98.31 103 ALA A CA 1
ATOM 689 C C . ALA A 1 103 ? 5.429 6.919 4.119 1.00 98.31 103 ALA A C 1
ATOM 691 O O . ALA A 1 103 ? 4.841 7.970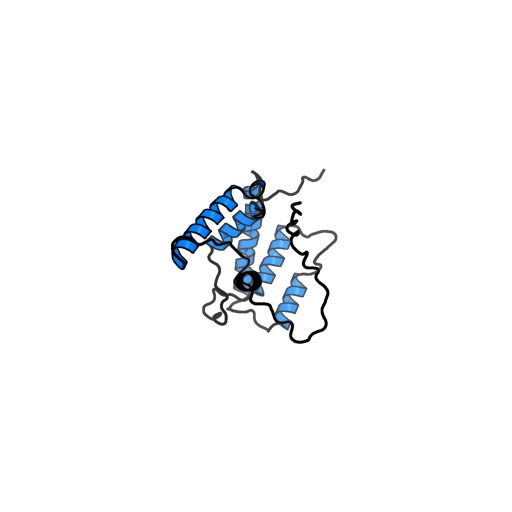 3.860 1.00 98.31 103 ALA A O 1
ATOM 692 N N . ALA A 1 104 ? 6.202 6.302 3.222 1.00 98.19 104 ALA A N 1
ATOM 693 C CA . ALA A 1 104 ? 6.312 6.744 1.835 1.00 98.19 104 ALA A CA 1
ATOM 694 C C . ALA A 1 104 ? 4.997 6.524 1.066 1.00 98.19 104 ALA A C 1
ATOM 696 O O . ALA A 1 104 ? 4.574 7.426 0.346 1.00 98.19 104 ALA A O 1
ATOM 697 N N . ASP A 1 105 ? 4.298 5.407 1.291 1.00 98.06 105 ASP A N 1
ATOM 698 C CA . ASP A 1 105 ? 2.983 5.132 0.694 1.00 98.06 105 ASP A CA 1
ATOM 699 C C . ASP A 1 105 ? 1.924 6.147 1.131 1.00 98.06 105 ASP A C 1
ATOM 701 O O . ASP A 1 105 ? 1.086 6.556 0.325 1.00 98.06 105 ASP A O 1
ATOM 705 N N . LEU A 1 106 ? 1.977 6.624 2.380 1.00 98.00 106 LEU A N 1
ATOM 706 C CA . LEU A 1 106 ? 1.146 7.742 2.832 1.00 98.00 106 LEU A CA 1
ATOM 707 C C . LEU A 1 106 ? 1.414 9.004 1.998 1.00 98.00 106 LEU A C 1
ATOM 709 O O . LEU A 1 106 ? 0.469 9.663 1.564 1.00 98.00 106 LEU A O 1
ATOM 713 N N . ALA A 1 107 ? 2.684 9.346 1.768 1.00 97.12 107 ALA A N 1
ATOM 714 C CA . ALA A 1 107 ? 3.042 10.507 0.957 1.00 97.12 107 ALA A CA 1
ATOM 715 C C . ALA A 1 107 ? 2.606 10.330 -0.506 1.00 97.12 107 ALA A C 1
ATOM 717 O O . ALA A 1 107 ? 2.005 11.240 -1.075 1.00 97.12 107 ALA A O 1
ATOM 718 N N . ALA A 1 108 ? 2.835 9.151 -1.091 1.00 97.19 108 ALA A N 1
ATOM 719 C CA . ALA A 1 108 ? 2.387 8.817 -2.439 1.00 97.19 108 ALA A CA 1
ATOM 720 C C . ALA A 1 108 ? 0.858 8.903 -2.560 1.00 97.19 108 ALA A C 1
ATOM 722 O O . ALA A 1 108 ? 0.357 9.515 -3.496 1.00 97.19 108 ALA A O 1
ATOM 723 N N . SER A 1 109 ? 0.116 8.393 -1.575 1.00 97.75 109 SER A N 1
ATOM 724 C CA . SER A 1 109 ? -1.352 8.453 -1.537 1.00 97.75 109 SER A CA 1
ATOM 725 C C . SER A 1 109 ? -1.877 9.881 -1.388 1.00 97.75 109 SER A C 1
ATOM 727 O O . SER A 1 109 ? -2.880 10.242 -1.997 1.00 97.75 109 SER A O 1
ATOM 729 N N . ALA A 1 110 ? -1.205 10.716 -0.589 1.00 97.50 110 ALA A N 1
ATOM 730 C CA . ALA A 1 110 ? -1.584 12.115 -0.418 1.00 97.50 110 ALA A CA 1
ATOM 731 C C . ALA A 1 110 ? -1.325 12.946 -1.686 1.00 97.50 110 ALA A C 1
ATOM 733 O O . ALA A 1 110 ? -2.112 13.839 -1.998 1.00 97.50 110 ALA A O 1
ATOM 734 N N . LEU A 1 111 ? -0.238 12.656 -2.408 1.00 96.56 111 LEU A N 1
ATOM 735 C CA . LEU A 1 111 ? 0.143 13.348 -3.643 1.00 96.56 111 LEU A CA 1
ATOM 736 C C . LEU A 1 111 ? -0.580 12.808 -4.883 1.00 96.56 111 LEU A C 1
ATOM 738 O O . LEU A 1 111 ? -0.785 13.561 -5.829 1.00 96.56 111 LEU A O 1
ATOM 742 N N . ASN A 1 112 ? -0.968 11.532 -4.863 1.00 97.50 112 ASN A N 1
ATOM 743 C CA . ASN A 1 112 ? -1.671 10.821 -5.928 1.00 97.50 112 ASN A CA 1
ATOM 744 C C . ASN A 1 112 ? -1.056 11.040 -7.332 1.00 97.50 112 ASN A C 1
ATOM 746 O O . ASN A 1 112 ? -1.757 11.512 -8.234 1.00 97.50 112 ASN A O 1
ATOM 750 N N . PRO A 1 113 ? 0.249 10.754 -7.530 1.00 97.06 113 PRO A N 1
ATOM 751 C CA . PRO A 1 113 ? 0.877 10.894 -8.839 1.00 97.06 113 PRO A CA 1
ATOM 752 C C . PRO A 1 113 ? 0.325 9.850 -9.819 1.00 97.06 113 PRO A C 1
ATOM 754 O O . PRO A 1 113 ? 0.137 8.690 -9.452 1.00 97.06 113 PRO A O 1
ATOM 757 N N . SER A 1 114 ? 0.125 10.247 -11.075 1.00 97.81 114 SER A N 1
ATOM 758 C CA . SER A 1 114 ? -0.163 9.318 -12.172 1.00 97.81 114 SER A CA 1
ATOM 759 C C . SER A 1 114 ? 1.067 9.198 -13.067 1.00 97.81 114 SER A C 1
ATOM 761 O O . SER A 1 114 ? 1.526 10.184 -13.635 1.00 97.81 114 SER A O 1
ATOM 763 N N . MET A 1 115 ? 1.643 7.997 -13.131 1.00 97.50 115 MET A N 1
ATOM 764 C CA . MET A 1 115 ? 2.957 7.750 -13.744 1.00 97.50 115 MET A CA 1
ATOM 765 C C . MET A 1 115 ? 2.908 7.569 -15.272 1.00 97.50 115 MET A C 1
ATOM 767 O O . MET A 1 115 ? 3.932 7.293 -15.890 1.00 97.50 115 MET A O 1
ATOM 771 N N . ASP A 1 116 ? 1.738 7.715 -15.896 1.00 96.25 116 ASP A N 1
ATOM 772 C CA . ASP A 1 116 ? 1.519 7.548 -17.338 1.00 96.25 116 ASP A CA 1
ATOM 773 C C . ASP A 1 116 ? 1.985 8.749 -18.172 1.00 96.25 116 ASP A C 1
ATOM 775 O O . ASP A 1 116 ? 2.344 8.585 -19.342 1.00 96.25 116 ASP A O 1
ATOM 779 N N . SER A 1 117 ? 2.022 9.950 -17.588 1.00 96.50 117 SER A N 1
ATOM 780 C CA . SER A 1 117 ? 2.550 11.136 -18.255 1.00 96.50 117 SER A CA 1
ATOM 781 C C . SER A 1 117 ? 3.277 12.090 -17.311 1.00 96.50 117 SER A C 1
ATOM 783 O O . SER A 1 117 ? 2.951 12.262 -16.137 1.00 96.50 117 SER A O 1
ATOM 785 N N . TRP A 1 118 ? 4.295 12.763 -17.853 1.00 97.44 118 TRP A N 1
ATOM 786 C CA . TRP A 1 118 ? 5.164 13.641 -17.069 1.00 97.44 118 TRP A CA 1
ATOM 787 C C . TRP A 1 118 ? 4.415 14.814 -16.420 1.00 97.44 118 TRP A C 1
ATOM 789 O O . TRP A 1 118 ? 4.744 15.215 -15.309 1.00 97.44 118 TRP A O 1
ATOM 799 N N . ASP A 1 119 ? 3.396 15.367 -17.080 1.00 97.75 119 ASP A N 1
ATOM 800 C CA . ASP A 1 119 ? 2.592 16.480 -16.560 1.00 97.75 119 ASP A CA 1
ATOM 801 C C . ASP A 1 119 ? 1.683 16.089 -15.383 1.00 97.75 119 ASP A C 1
ATOM 803 O O . ASP A 1 119 ? 1.172 16.973 -14.694 1.00 97.75 119 ASP A O 1
ATOM 807 N N . GLN A 1 120 ? 1.533 14.791 -15.106 1.00 97.69 120 GLN A N 1
ATOM 808 C CA . GLN A 1 120 ? 0.769 14.264 -13.975 1.00 97.69 120 GLN A CA 1
ATOM 809 C C . GLN A 1 120 ? 1.652 13.788 -12.809 1.00 97.69 120 GLN A C 1
ATOM 811 O O . GLN A 1 120 ? 1.162 13.648 -11.686 1.00 97.69 120 GLN A O 1
ATOM 816 N N . ALA A 1 121 ? 2.953 13.582 -13.037 1.00 97.62 121 ALA A N 1
ATOM 817 C CA . ALA A 1 121 ? 3.878 13.080 -12.022 1.00 97.62 121 ALA A CA 1
ATOM 818 C C . ALA A 1 121 ? 5.334 13.565 -12.200 1.00 97.62 121 ALA A C 1
ATOM 820 O O . ALA A 1 121 ? 6.262 12.771 -12.072 1.00 97.62 121 ALA A O 1
ATOM 821 N N . PRO A 1 122 ? 5.612 14.863 -12.414 1.00 98.25 122 PRO A N 1
ATOM 822 C CA . PRO A 1 122 ? 6.909 15.319 -12.932 1.00 98.25 122 PRO A CA 1
ATOM 823 C C . PRO A 1 122 ? 8.108 14.932 -12.053 1.00 98.25 122 PRO A C 1
ATOM 825 O O . PRO A 1 122 ? 9.133 14.464 -12.550 1.00 98.25 122 PRO A O 1
ATOM 828 N N . ALA A 1 123 ? 7.983 15.107 -10.733 1.00 98.12 123 ALA A N 1
ATOM 829 C CA . ALA A 1 123 ? 9.038 14.750 -9.786 1.00 98.12 123 ALA A CA 1
ATOM 830 C C . ALA A 1 123 ? 9.137 13.232 -9.566 1.00 98.12 123 ALA A C 1
ATOM 832 O O . ALA A 1 123 ? 10.241 12.708 -9.431 1.00 98.12 123 ALA A O 1
ATOM 833 N N . ALA A 1 124 ? 8.001 12.529 -9.548 1.00 97.81 124 ALA A N 1
ATOM 834 C CA . ALA A 1 124 ? 7.979 11.084 -9.362 1.00 97.81 124 ALA A CA 1
ATOM 835 C C . ALA A 1 124 ? 8.530 10.355 -10.598 1.00 97.81 124 ALA A C 1
ATOM 837 O O . ALA A 1 124 ? 9.332 9.445 -10.435 1.00 97.81 124 ALA A O 1
ATOM 838 N N . SER A 1 125 ? 8.223 10.806 -11.819 1.00 97.94 125 SER A N 1
ATOM 839 C CA . SER A 1 125 ? 8.813 10.278 -13.057 1.00 97.94 125 SER A CA 1
ATOM 840 C C . SER A 1 125 ? 10.329 10.475 -13.102 1.00 97.94 125 SER A C 1
ATOM 842 O O . SER A 1 125 ? 11.054 9.571 -13.505 1.00 97.94 125 SER A O 1
ATOM 844 N N . ALA A 1 126 ? 10.831 11.634 -12.659 1.00 98.19 126 ALA A N 1
ATOM 845 C CA . ALA A 1 126 ? 12.273 11.863 -12.567 1.00 98.19 126 ALA A CA 1
ATOM 846 C C . ALA A 1 126 ? 12.938 10.935 -11.535 1.00 98.19 126 ALA A C 1
ATOM 848 O O . ALA A 1 126 ? 14.017 10.407 -11.789 1.00 98.19 126 ALA A O 1
ATOM 849 N N . LEU A 1 127 ? 12.291 10.718 -10.384 1.00 98.06 127 LEU A N 1
ATOM 850 C CA . LEU A 1 127 ? 12.767 9.779 -9.370 1.00 98.06 127 LEU A CA 1
ATOM 851 C C . LEU A 1 127 ? 12.760 8.333 -9.880 1.00 98.06 127 LEU A C 1
ATOM 853 O O . LEU A 1 127 ? 13.729 7.615 -9.650 1.00 98.06 127 LEU A O 1
ATOM 857 N N . GLU A 1 128 ? 11.698 7.916 -10.570 1.00 97.75 128 GLU A N 1
ATOM 858 C CA . GLU A 1 128 ? 11.598 6.574 -11.142 1.00 97.75 128 GLU A CA 1
ATOM 859 C C . GLU A 1 128 ? 12.720 6.326 -12.149 1.00 97.75 128 GLU A C 1
ATOM 861 O O . GLU A 1 128 ? 13.402 5.317 -12.023 1.00 97.75 128 GLU A O 1
ATOM 866 N N . ALA A 1 129 ? 12.995 7.275 -13.052 1.00 96.69 129 ALA A N 1
ATOM 867 C CA . ALA A 1 129 ? 14.093 7.160 -14.013 1.00 96.69 129 ALA A CA 1
ATOM 868 C C . ALA A 1 129 ? 15.464 6.984 -13.332 1.00 96.69 129 ALA A C 1
ATOM 870 O O . ALA A 1 129 ? 16.252 6.131 -13.732 1.00 96.69 129 ALA A O 1
ATOM 871 N N . LEU A 1 130 ? 15.743 7.751 -12.269 1.00 97.38 130 LEU A N 1
ATOM 872 C CA . LEU A 1 130 ? 16.988 7.612 -11.502 1.00 97.38 130 LEU A CA 1
ATOM 873 C C . LEU A 1 130 ? 17.078 6.254 -10.794 1.00 97.38 130 LEU A C 1
ATOM 875 O O . LEU A 1 130 ? 18.149 5.651 -10.717 1.00 97.38 130 LEU A O 1
ATOM 879 N N . LEU A 1 131 ? 15.959 5.777 -10.249 1.00 97.25 131 LEU A N 1
ATOM 880 C CA . LEU A 1 131 ? 15.895 4.496 -9.556 1.00 97.25 131 LEU A CA 1
ATOM 881 C C . LEU A 1 131 ? 16.080 3.326 -10.526 1.00 97.25 131 LEU A C 1
ATOM 883 O O . LEU A 1 131 ? 16.848 2.410 -10.234 1.00 97.25 131 LEU A O 1
ATOM 887 N N . THR A 1 132 ? 15.390 3.340 -11.666 1.00 96.81 132 THR A N 1
ATOM 888 C CA . THR A 1 132 ? 15.476 2.272 -12.666 1.00 96.81 132 THR A CA 1
ATOM 889 C C . THR A 1 132 ? 16.848 2.239 -13.322 1.00 96.81 132 THR A C 1
ATOM 891 O O . THR A 1 132 ? 17.382 1.146 -13.509 1.00 96.81 132 THR A O 1
ATOM 894 N N . GLU A 1 133 ? 17.477 3.390 -13.574 1.00 96.56 133 GLU A N 1
ATOM 895 C CA . GLU A 1 133 ? 18.872 3.473 -14.023 1.00 96.56 133 GLU A CA 1
ATOM 896 C C . GLU A 1 133 ? 19.825 2.833 -13.002 1.00 96.56 133 GLU A C 1
ATOM 898 O O . GLU A 1 133 ? 20.642 1.980 -13.361 1.00 96.56 133 GLU A O 1
ATOM 903 N N . ALA A 1 134 ? 19.684 3.173 -11.716 1.00 96.62 134 ALA A N 1
ATOM 904 C CA . ALA A 1 134 ? 20.517 2.614 -10.653 1.00 96.62 134 ALA A CA 1
ATOM 905 C C . ALA A 1 134 ? 20.348 1.090 -10.516 1.00 96.62 134 ALA A C 1
ATOM 907 O O . ALA A 1 134 ? 21.339 0.363 -10.449 1.00 96.62 134 ALA A O 1
ATOM 908 N N . ILE A 1 135 ? 19.107 0.590 -10.519 1.00 96.56 135 ILE A N 1
ATOM 909 C CA . ILE A 1 135 ? 18.816 -0.851 -10.433 1.00 96.56 135 ILE A CA 1
ATOM 910 C C . ILE A 1 135 ? 19.336 -1.586 -11.671 1.00 96.56 135 ILE A C 1
ATOM 912 O O . ILE A 1 135 ? 19.936 -2.652 -11.549 1.00 96.56 135 ILE A O 1
ATOM 916 N N . THR A 1 136 ? 19.127 -1.027 -12.862 1.00 96.44 136 THR A N 1
ATOM 917 C CA . THR A 1 136 ? 19.592 -1.630 -14.117 1.00 96.44 136 THR A CA 1
ATOM 918 C C . THR A 1 136 ? 21.107 -1.748 -14.130 1.00 96.44 136 THR A C 1
ATOM 920 O O . THR A 1 136 ? 21.631 -2.814 -14.447 1.00 96.44 136 THR A O 1
ATOM 923 N N . THR A 1 137 ? 21.800 -0.687 -13.719 1.00 96.12 137 THR A N 1
ATOM 924 C CA . THR A 1 137 ? 23.262 -0.671 -13.622 1.00 96.12 137 THR A CA 1
ATOM 925 C C . THR A 1 137 ? 23.760 -1.743 -12.653 1.00 96.12 137 THR A C 1
ATOM 927 O O . THR A 1 137 ? 24.683 -2.484 -12.981 1.00 96.12 137 THR A O 1
ATOM 930 N N . GLU A 1 138 ? 23.117 -1.886 -11.492 1.00 96.50 138 GLU A N 1
ATOM 931 C CA . GLU A 1 138 ? 23.494 -2.885 -10.485 1.00 96.50 138 GLU A CA 1
ATOM 932 C C . GLU A 1 138 ? 23.277 -4.330 -10.969 1.00 96.50 138 GLU A C 1
ATOM 934 O O . GLU A 1 138 ? 24.109 -5.204 -10.730 1.00 96.50 138 GLU A O 1
ATOM 939 N N . VAL A 1 139 ? 22.166 -4.607 -11.660 1.00 95.50 139 VAL A N 1
ATOM 940 C CA . VAL A 1 139 ? 21.785 -5.978 -12.045 1.00 95.50 139 VAL A CA 1
ATOM 941 C C . VAL A 1 139 ? 22.392 -6.407 -13.386 1.00 95.50 139 VAL A C 1
ATOM 943 O O . VAL A 1 139 ? 22.731 -7.580 -13.565 1.00 95.50 139 VAL A O 1
ATOM 946 N N . HIS A 1 140 ? 22.517 -5.488 -14.344 1.00 93.12 140 HIS A N 1
ATOM 947 C CA . HIS A 1 140 ? 22.865 -5.785 -15.738 1.00 93.12 140 HIS A CA 1
ATOM 948 C C . HIS A 1 140 ? 24.108 -5.045 -16.256 1.00 93.12 140 HIS A C 1
ATOM 950 O O . HIS A 1 140 ? 24.595 -5.391 -17.334 1.00 93.12 140 HIS A O 1
ATOM 956 N N . GLY A 1 141 ? 24.652 -4.083 -15.507 1.00 91.69 141 GLY A N 1
ATOM 957 C CA . GLY A 1 141 ? 25.679 -3.168 -16.002 1.00 91.69 141 GLY A CA 1
ATOM 958 C C . GLY A 1 141 ? 25.103 -2.126 -16.967 1.00 91.69 141 GLY A C 1
ATOM 959 O O . GLY A 1 141 ? 23.918 -1.799 -16.920 1.00 91.69 141 GLY A O 1
ATOM 960 N N . ASP A 1 142 ? 25.946 -1.603 -17.856 1.00 87.06 142 ASP A N 1
ATOM 961 C CA . ASP A 1 142 ? 25.558 -0.517 -18.761 1.00 87.06 142 ASP A CA 1
ATOM 962 C C . ASP A 1 142 ? 24.682 -0.997 -19.935 1.00 87.06 142 ASP A C 1
ATOM 964 O O . ASP A 1 142 ? 24.903 -2.064 -20.515 1.00 87.06 142 ASP A O 1
ATOM 968 N N . GLY A 1 143 ? 23.740 -0.149 -20.365 1.00 79.88 143 GLY A N 1
ATOM 969 C CA . GLY A 1 143 ? 23.012 -0.315 -21.632 1.00 79.88 143 GLY A CA 1
ATOM 970 C C . GLY A 1 143 ? 21.674 -1.057 -21.554 1.00 79.88 143 GLY A C 1
ATOM 971 O O . GLY A 1 143 ? 21.167 -1.489 -22.592 1.00 79.88 143 GLY A O 1
ATOM 972 N N . GLY A 1 144 ? 21.104 -1.206 -20.356 1.00 88.00 144 GLY A N 1
ATOM 973 C CA . GLY A 1 144 ? 19.728 -1.667 -20.153 1.00 88.00 144 GLY A CA 1
ATOM 974 C C . GLY A 1 144 ? 18.740 -0.524 -19.904 1.00 88.00 144 GLY A C 1
ATOM 975 O O . GLY A 1 144 ? 19.128 0.634 -19.773 1.00 88.00 144 GLY A O 1
ATOM 976 N N . ASP A 1 145 ? 17.466 -0.887 -19.791 1.00 92.69 145 ASP A N 1
ATOM 977 C CA . ASP A 1 145 ? 16.393 -0.025 -19.295 1.00 92.69 145 ASP A CA 1
ATOM 978 C C . ASP A 1 145 ? 15.472 -0.867 -18.400 1.00 92.69 145 ASP A C 1
ATOM 980 O O . ASP A 1 145 ? 15.415 -2.097 -18.539 1.00 92.69 145 ASP A O 1
ATOM 984 N N . ALA A 1 146 ? 14.758 -0.220 -17.488 1.00 95.19 146 ALA A N 1
ATOM 985 C CA . ALA A 1 146 ? 13.821 -0.865 -16.586 1.00 95.19 146 ALA A CA 1
ATOM 986 C C . ALA A 1 146 ? 12.623 0.039 -16.303 1.00 95.19 146 ALA A C 1
ATOM 988 O O . ALA A 1 146 ? 12.704 1.263 -16.336 1.00 95.19 146 ALA A O 1
ATOM 989 N N . LEU A 1 147 ? 11.511 -0.601 -15.962 1.00 95.31 147 LEU A N 1
ATOM 990 C CA . LEU A 1 147 ? 10.312 0.057 -15.468 1.00 95.31 147 LEU A CA 1
ATOM 991 C C . LEU A 1 147 ? 9.858 -0.606 -14.171 1.00 95.31 147 LEU A C 1
ATOM 993 O O . LEU A 1 147 ? 10.152 -1.781 -13.921 1.00 95.31 147 LEU A O 1
ATOM 997 N N . ILE A 1 148 ? 9.111 0.140 -13.367 1.00 97.12 148 ILE A N 1
ATOM 998 C CA . ILE A 1 148 ? 8.439 -0.392 -12.187 1.00 97.12 148 ILE A CA 1
ATOM 999 C C . ILE A 1 148 ? 7.122 -1.046 -12.619 1.00 97.12 148 ILE A C 1
ATOM 1001 O O . ILE A 1 148 ? 6.395 -0.525 -13.461 1.00 97.12 148 ILE A O 1
ATOM 1005 N N . THR A 1 149 ? 6.817 -2.210 -12.049 1.00 97.62 149 THR A N 1
ATOM 1006 C CA . THR A 1 149 ? 5.556 -2.937 -12.254 1.00 97.62 149 THR A CA 1
ATOM 1007 C C . THR A 1 149 ? 4.874 -3.163 -10.908 1.00 97.62 149 THR A C 1
ATOM 1009 O O . THR A 1 149 ? 5.466 -2.950 -9.848 1.00 97.62 149 THR A O 1
ATOM 1012 N N . THR A 1 150 ? 3.641 -3.661 -10.926 1.00 97.38 150 THR A N 1
ATOM 1013 C CA . THR A 1 150 ? 2.913 -4.052 -9.710 1.00 97.38 150 THR A CA 1
ATOM 1014 C C . THR A 1 150 ? 3.535 -5.249 -8.983 1.00 97.38 150 THR A C 1
ATOM 1016 O O . THR A 1 150 ? 3.203 -5.509 -7.827 1.00 97.38 150 THR A O 1
ATOM 1019 N N . GLY A 1 151 ? 4.438 -5.992 -9.632 1.00 97.94 151 GLY A N 1
ATOM 1020 C CA . GLY A 1 151 ? 5.148 -7.116 -9.034 1.00 97.94 151 GLY A CA 1
ATOM 1021 C C . GLY A 1 151 ? 5.557 -8.191 -10.040 1.00 97.94 151 GLY A C 1
ATOM 1022 O O . GLY A 1 151 ? 5.369 -8.078 -11.252 1.00 97.94 151 GLY A O 1
ATOM 1023 N N . GLY A 1 152 ? 6.106 -9.291 -9.516 1.00 98.00 152 GLY A N 1
ATOM 1024 C CA . GLY A 1 152 ? 6.748 -10.331 -10.329 1.00 98.00 152 GLY A CA 1
ATOM 1025 C C . GLY A 1 152 ? 5.843 -11.001 -11.369 1.00 98.00 152 GLY A C 1
ATOM 1026 O O . GLY A 1 152 ? 6.323 -11.373 -12.436 1.00 98.00 152 GLY A O 1
ATOM 1027 N N . THR A 1 153 ? 4.539 -11.133 -11.103 1.00 98.50 153 THR A N 1
ATOM 1028 C CA . THR A 1 153 ? 3.590 -11.705 -12.076 1.00 98.50 153 THR A CA 1
ATOM 1029 C C . THR A 1 153 ? 3.493 -10.844 -13.334 1.00 98.50 153 THR A C 1
ATOM 1031 O O . THR A 1 153 ? 3.618 -11.366 -14.441 1.00 98.50 153 THR A O 1
ATOM 1034 N N . GLU A 1 154 ? 3.323 -9.530 -13.171 1.00 98.62 154 GLU A N 1
ATOM 1035 C CA . GLU A 1 154 ? 3.269 -8.587 -14.288 1.00 98.62 154 GLU A CA 1
ATOM 1036 C C . GLU A 1 154 ? 4.620 -8.503 -15.000 1.00 98.62 154 GLU A C 1
ATOM 1038 O O . GLU A 1 154 ? 4.665 -8.614 -16.225 1.00 98.62 154 GLU A O 1
ATOM 1043 N N . SER A 1 155 ? 5.728 -8.418 -14.253 1.00 98.38 155 SER A N 1
ATOM 1044 C CA . SER A 1 155 ? 7.076 -8.413 -14.841 1.00 98.38 155 SER A CA 1
ATOM 1045 C C . SER A 1 155 ? 7.337 -9.650 -15.700 1.00 98.38 155 SER A C 1
ATOM 1047 O O . SER A 1 155 ? 7.841 -9.535 -16.816 1.00 98.38 155 SER A O 1
ATOM 1049 N N . ASN A 1 156 ? 6.950 -10.839 -15.225 1.00 98.50 156 ASN A N 1
ATOM 1050 C CA . ASN A 1 156 ? 7.102 -12.082 -15.981 1.00 98.50 156 ASN A CA 1
ATOM 1051 C C . ASN A 1 156 ? 6.228 -12.094 -17.237 1.00 98.50 156 ASN A C 1
ATOM 1053 O O . ASN A 1 156 ? 6.683 -12.511 -18.303 1.00 98.50 156 ASN A O 1
ATOM 1057 N N . GLN A 1 157 ? 4.982 -11.630 -17.133 1.00 98.62 157 GLN A N 1
ATOM 1058 C CA . GLN A 1 157 ? 4.092 -11.528 -18.284 1.00 98.62 157 GLN A CA 1
ATOM 1059 C C . GLN A 1 157 ? 4.657 -10.570 -19.339 1.00 98.62 157 GLN A C 1
ATOM 1061 O O . GLN A 1 157 ? 4.670 -10.914 -20.523 1.00 98.62 157 GLN A O 1
ATOM 1066 N N . LEU A 1 158 ? 5.156 -9.405 -18.924 1.00 98.38 158 LEU A N 1
ATOM 1067 C CA . LEU A 1 158 ? 5.768 -8.425 -19.815 1.00 98.38 158 LEU A CA 1
ATOM 1068 C C . LEU A 1 158 ? 7.034 -8.984 -20.475 1.00 98.38 158 LEU A C 1
ATOM 1070 O O . LEU A 1 158 ? 7.186 -8.875 -21.690 1.00 98.38 158 LEU A O 1
ATOM 1074 N N . ALA A 1 159 ? 7.901 -9.658 -19.717 1.00 97.25 159 ALA A N 1
ATOM 1075 C CA . ALA A 1 159 ? 9.107 -10.284 -20.253 1.00 97.25 159 ALA A CA 1
ATOM 1076 C C . ALA A 1 159 ? 8.785 -11.352 -21.314 1.00 97.25 159 ALA A C 1
ATOM 1078 O O . ALA A 1 159 ? 9.380 -11.358 -22.394 1.00 97.25 159 ALA A O 1
ATOM 1079 N N . LEU A 1 160 ? 7.809 -12.227 -21.047 1.00 98.31 160 LEU A N 1
ATOM 1080 C CA . LEU A 1 160 ? 7.362 -13.244 -22.004 1.00 98.31 160 LEU A CA 1
ATOM 1081 C C . LEU A 1 160 ? 6.711 -12.623 -23.243 1.00 98.31 160 LEU A C 1
ATOM 1083 O O . LEU A 1 160 ? 6.925 -13.107 -24.356 1.00 98.31 160 LEU A O 1
ATOM 1087 N N . LEU A 1 161 ? 5.945 -11.545 -23.069 1.00 98.00 161 LEU A N 1
ATOM 1088 C CA . LEU A 1 161 ? 5.358 -10.793 -24.172 1.00 98.00 161 LEU A CA 1
ATOM 1089 C C . LEU A 1 161 ? 6.448 -10.189 -25.067 1.00 98.00 161 LEU A C 1
ATOM 1091 O O . LEU A 1 161 ? 6.432 -10.415 -26.275 1.00 98.00 161 LEU A O 1
ATOM 1095 N N . LEU A 1 162 ? 7.429 -9.494 -24.488 1.00 96.62 162 LEU A N 1
ATOM 1096 C CA . LEU A 1 162 ? 8.554 -8.912 -25.225 1.00 96.62 162 LEU A CA 1
ATOM 1097 C C . LEU A 1 162 ? 9.376 -9.985 -25.950 1.00 96.62 162 LEU A C 1
ATOM 1099 O O . LEU A 1 162 ? 9.739 -9.809 -27.115 1.00 96.62 162 LEU A O 1
ATOM 1103 N N . ALA A 1 163 ? 9.629 -11.125 -25.301 1.00 96.44 163 ALA A N 1
ATOM 1104 C CA . ALA A 1 163 ? 10.319 -12.256 -25.916 1.00 96.44 163 ALA A CA 1
ATOM 1105 C C . ALA A 1 163 ? 9.534 -12.834 -27.107 1.00 96.44 163 ALA A C 1
ATOM 1107 O O . ALA A 1 163 ? 10.123 -13.104 -28.157 1.00 96.44 163 ALA A O 1
ATOM 1108 N N . ARG A 1 164 ? 8.207 -12.980 -26.974 1.00 96.69 164 ARG A N 1
ATOM 1109 C CA . ARG A 1 164 ? 7.315 -13.438 -28.051 1.00 96.69 164 ARG A CA 1
ATOM 1110 C C . ARG A 1 164 ? 7.362 -12.499 -29.253 1.00 96.69 164 ARG A C 1
ATOM 1112 O O . ARG A 1 164 ? 7.579 -12.966 -30.370 1.00 96.69 164 ARG A O 1
ATOM 1119 N N . GLU A 1 165 ? 7.183 -11.197 -29.032 1.00 96.56 165 GLU A N 1
ATOM 1120 C CA . GLU A 1 165 ? 7.196 -10.198 -30.109 1.00 96.56 165 GLU A CA 1
ATOM 1121 C C . GLU A 1 165 ? 8.560 -10.136 -30.799 1.00 96.56 165 GLU A C 1
ATOM 1123 O O . GLU A 1 165 ? 8.647 -10.109 -32.029 1.00 96.56 165 GLU A O 1
ATOM 1128 N N . ARG A 1 166 ? 9.649 -10.222 -30.025 1.00 94.69 166 ARG A N 1
ATOM 1129 C CA . ARG A 1 166 ? 10.999 -10.293 -30.582 1.00 94.69 166 ARG A CA 1
ATOM 1130 C C . ARG A 1 166 ? 11.186 -11.537 -31.451 1.00 94.69 166 ARG A C 1
ATOM 1132 O O . ARG A 1 166 ? 11.724 -11.413 -32.548 1.00 94.69 166 ARG A O 1
ATOM 1139 N N . ALA A 1 167 ? 10.750 -12.715 -31.006 1.00 94.38 167 ALA A N 1
ATOM 1140 C CA . ALA A 1 167 ? 10.874 -13.951 -31.782 1.00 94.38 167 ALA A CA 1
ATOM 1141 C C . ALA A 1 167 ? 10.074 -13.899 -33.097 1.00 94.38 167 ALA A C 1
ATOM 1143 O O . ALA A 1 167 ? 10.590 -14.301 -34.144 1.00 94.38 167 ALA A O 1
ATOM 1144 N N . ALA A 1 168 ? 8.857 -13.344 -33.060 1.00 90.94 168 ALA A N 1
ATOM 1145 C CA . ALA A 1 168 ? 8.031 -13.137 -34.247 1.00 90.94 168 ALA A CA 1
ATOM 1146 C C . ALA A 1 168 ? 8.706 -12.190 -35.255 1.00 90.94 168 ALA A C 1
ATOM 1148 O O . ALA A 1 168 ? 8.740 -12.483 -36.451 1.00 90.94 168 ALA A O 1
ATOM 1149 N N . ALA A 1 169 ? 9.318 -11.103 -34.775 1.00 89.19 169 ALA A N 1
ATOM 1150 C CA . ALA A 1 169 ? 10.051 -10.157 -35.615 1.00 89.19 169 ALA A CA 1
ATOM 1151 C C . ALA A 1 169 ? 11.316 -10.759 -36.263 1.00 89.19 169 ALA A C 1
ATOM 1153 O O . ALA A 1 169 ? 11.695 -10.346 -37.356 1.00 89.19 169 ALA A O 1
ATOM 1154 N N . HIS A 1 170 ? 11.956 -11.751 -35.630 1.00 81.81 170 HIS A N 1
ATOM 1155 C CA . HIS A 1 170 ? 13.175 -12.405 -36.137 1.00 81.81 170 HIS A CA 1
ATOM 1156 C C . HIS A 1 170 ? 12.899 -13.616 -37.049 1.00 81.81 170 HIS A C 1
ATOM 1158 O O . HIS A 1 170 ? 13.814 -14.376 -37.359 1.00 81.81 170 HIS A O 1
ATOM 1164 N N . GLY A 1 171 ? 11.659 -13.805 -37.513 1.00 66.75 171 GLY A N 1
ATOM 1165 C CA . GLY A 1 171 ? 11.347 -14.823 -38.518 1.00 66.75 171 GLY A CA 1
ATOM 1166 C C . GLY A 1 171 ? 11.339 -16.255 -37.983 1.00 66.75 171 GLY A C 1
ATOM 1167 O O . GLY A 1 171 ? 11.517 -17.189 -38.760 1.00 66.75 171 GLY A O 1
ATOM 1168 N N . HIS A 1 172 ? 11.100 -16.447 -36.684 1.00 58.28 172 HIS A N 1
ATOM 1169 C CA . HIS A 1 172 ? 10.592 -17.719 -36.179 1.00 58.28 172 HIS A CA 1
ATOM 1170 C C . HIS A 1 172 ? 9.066 -17.691 -36.312 1.00 58.28 172 HIS A C 1
ATOM 1172 O O . HIS A 1 172 ? 8.394 -17.200 -35.401 1.00 58.28 172 HIS A O 1
ATOM 1178 N N . PRO A 1 173 ? 8.478 -18.157 -37.435 1.00 54.31 173 PRO A N 1
ATOM 1179 C CA . PRO A 1 173 ? 7.036 -18.262 -37.518 1.00 54.31 173 PRO A CA 1
ATOM 1180 C C . PRO A 1 173 ? 6.584 -19.163 -36.373 1.00 54.31 173 PRO A C 1
ATOM 1182 O O . PRO A 1 173 ? 7.027 -20.309 -36.262 1.00 54.31 173 PRO A O 1
ATOM 1185 N N . CYS A 1 174 ? 5.688 -18.654 -35.525 1.00 52.56 174 CYS A N 1
ATOM 1186 C CA . CYS A 1 174 ? 4.783 -19.525 -34.794 1.00 52.56 174 CYS A CA 1
ATOM 1187 C C . CYS A 1 174 ? 4.071 -20.354 -35.861 1.00 52.56 174 CYS A C 1
ATOM 1189 O O . CYS A 1 174 ? 3.137 -19.882 -36.507 1.00 52.56 174 CYS A O 1
ATOM 1191 N N . THR A 1 175 ? 4.582 -21.554 -36.126 1.00 48.84 175 THR A N 1
ATOM 1192 C CA . THR A 1 175 ? 3.910 -22.505 -36.994 1.00 48.84 175 THR A CA 1
ATOM 1193 C C . THR A 1 175 ? 2.601 -22.823 -36.292 1.00 48.84 175 THR A C 1
ATOM 1195 O O . THR A 1 175 ? 2.568 -23.452 -35.236 1.00 48.84 175 THR A O 1
ATOM 1198 N N . SER A 1 176 ? 1.507 -22.293 -36.828 1.00 49.62 176 SER A N 1
ATOM 1199 C CA . SER A 1 176 ? 0.157 -22.634 -36.414 1.00 49.62 176 SER A CA 1
ATOM 1200 C C . SER A 1 176 ? -0.108 -24.086 -36.810 1.00 49.62 176 SER A C 1
ATOM 1202 O O . SER A 1 176 ? -0.753 -24.390 -37.809 1.00 49.62 176 SER A O 1
ATOM 1204 N N . SER A 1 177 ? 0.422 -25.019 -36.024 1.00 49.12 177 SER A N 1
ATOM 1205 C CA . SER A 1 177 ? 0.009 -26.413 -36.069 1.00 49.12 177 SER A CA 1
ATOM 1206 C C . SER A 1 177 ? -1.392 -26.511 -35.462 1.00 49.12 177 SER A C 1
ATOM 1208 O O . SER A 1 177 ? -1.550 -26.631 -34.252 1.00 49.12 177 SER A O 1
ATOM 1210 N N . SER A 1 178 ? -2.402 -26.432 -36.333 1.00 49.09 178 SER A N 1
ATOM 1211 C CA . SER A 1 178 ? -3.775 -26.927 -36.150 1.00 49.09 178 SER A CA 1
ATOM 1212 C C . SER A 1 178 ? -4.537 -26.484 -34.885 1.00 49.09 178 SER A C 1
ATOM 1214 O O . SER A 1 178 ? -4.735 -27.268 -33.960 1.00 49.09 178 SER A O 1
ATOM 1216 N N . ALA A 1 179 ? -5.087 -25.269 -34.899 1.00 47.09 179 ALA A N 1
ATOM 1217 C CA . ALA A 1 179 ? -6.296 -24.909 -34.148 1.00 47.09 179 ALA A CA 1
ATOM 1218 C C . ALA A 1 179 ? -7.085 -23.853 -34.953 1.00 47.09 179 ALA A C 1
ATOM 1220 O O . ALA A 1 179 ? -6.453 -23.041 -35.637 1.00 47.09 179 ALA A O 1
ATOM 1221 N N . PRO A 1 180 ? -8.435 -23.860 -34.944 1.00 45.62 180 PRO A N 1
ATOM 1222 C CA . PRO A 1 180 ? -9.226 -22.940 -35.755 1.00 45.62 180 PRO A CA 1
ATOM 1223 C C . PRO A 1 180 ? -9.007 -21.499 -35.276 1.00 45.62 180 PRO A C 1
ATOM 1225 O O . PRO A 1 180 ? -9.149 -21.175 -34.101 1.00 45.62 180 PRO A O 1
ATOM 1228 N N . THR A 1 181 ? -8.597 -20.658 -36.215 1.00 42.62 181 THR A N 1
ATOM 1229 C CA . THR A 1 181 ? -8.094 -19.294 -36.034 1.00 42.62 181 THR A CA 1
ATOM 1230 C C . THR A 1 181 ? -9.200 -18.319 -35.602 1.00 42.62 181 THR A C 1
ATOM 1232 O O . THR A 1 181 ? -10.209 -18.239 -36.302 1.00 42.62 181 THR A O 1
ATOM 1235 N N . PRO A 1 182 ? -9.025 -17.491 -34.553 1.00 43.59 182 PRO A N 1
ATOM 1236 C CA . PRO A 1 182 ? -9.669 -16.188 -34.508 1.00 43.59 182 PRO A CA 1
ATOM 1237 C C . PRO A 1 182 ? -8.839 -15.238 -35.382 1.00 43.59 182 PRO A C 1
ATOM 1239 O O . PRO A 1 182 ? -7.643 -15.048 -35.171 1.00 43.59 182 PRO A O 1
ATOM 1242 N N . THR A 1 183 ? -9.453 -14.701 -36.429 1.00 41.16 183 THR A N 1
ATOM 1243 C CA . THR A 1 183 ? -8.836 -13.770 -37.381 1.00 41.16 183 THR A CA 1
ATOM 1244 C C . THR A 1 183 ? -8.376 -12.488 -36.690 1.00 41.16 183 THR A C 1
ATOM 1246 O O . THR A 1 183 ? -9.181 -11.588 -36.460 1.00 41.16 183 THR A O 1
ATOM 1249 N N . THR A 1 184 ? -7.076 -12.367 -36.434 1.00 41.06 184 THR A N 1
ATOM 1250 C CA . THR A 1 184 ? -6.423 -11.073 -36.212 1.00 41.06 184 THR A CA 1
ATOM 1251 C C . THR A 1 184 ? -5.762 -10.664 -37.525 1.00 41.06 184 THR A C 1
ATOM 1253 O O . THR A 1 184 ? -4.834 -11.321 -37.996 1.00 41.06 184 THR A O 1
ATOM 1256 N N . HIS A 1 185 ? -6.276 -9.612 -38.162 1.00 37.78 185 HIS A N 1
ATOM 1257 C CA . HIS A 1 185 ? -5.685 -9.038 -39.367 1.00 37.78 185 HIS A CA 1
ATOM 1258 C C . HIS A 1 185 ? -4.323 -8.413 -39.033 1.00 37.78 185 HIS A C 1
ATOM 1260 O O . HIS A 1 185 ? -4.256 -7.287 -38.547 1.00 37.78 185 HIS A O 1
ATOM 1266 N N . CYS A 1 186 ? -3.230 -9.113 -39.337 1.00 38.84 186 CYS A N 1
ATOM 1267 C CA . CYS A 1 186 ? -1.939 -8.460 -39.524 1.00 38.84 186 CYS A CA 1
ATOM 1268 C C . CYS A 1 186 ? -1.994 -7.686 -40.847 1.00 38.84 186 CYS A C 1
ATOM 1270 O O . CYS A 1 186 ? -2.074 -8.285 -41.921 1.00 38.84 186 CYS A O 1
ATOM 1272 N N . ALA A 1 187 ? -1.997 -6.356 -40.773 1.00 39.25 187 ALA A N 1
ATOM 1273 C CA . ALA A 1 187 ? -1.837 -5.507 -41.944 1.00 39.25 187 ALA A CA 1
ATOM 1274 C C . ALA A 1 187 ? -0.433 -5.721 -42.535 1.00 39.25 187 ALA A C 1
ATOM 1276 O O . ALA A 1 187 ? 0.571 -5.615 -41.831 1.00 39.25 187 ALA A O 1
ATOM 1277 N N . ALA A 1 188 ? -0.371 -6.051 -43.825 1.00 44.75 188 ALA A N 1
ATOM 1278 C CA . ALA A 1 188 ? 0.882 -6.142 -44.565 1.00 44.75 188 ALA A CA 1
ATOM 1279 C C . ALA A 1 188 ? 1.529 -4.747 -44.705 1.00 44.75 188 ALA A C 1
ATOM 1281 O O . ALA A 1 188 ? 0.803 -3.757 -44.841 1.00 44.75 188 ALA A O 1
ATOM 1282 N N . PRO A 1 189 ? 2.870 -4.638 -44.717 1.00 45.12 189 PRO A N 1
ATOM 1283 C CA . PRO A 1 189 ? 3.531 -3.371 -45.003 1.00 45.12 189 PRO A CA 1
ATOM 1284 C C . PRO A 1 189 ? 3.295 -2.969 -46.474 1.00 45.12 189 PRO A C 1
ATOM 1286 O O . PRO A 1 189 ? 3.212 -3.844 -47.343 1.00 45.12 189 PRO A O 1
ATOM 1289 N N . PRO A 1 190 ? 3.164 -1.665 -46.785 1.00 43.16 190 PRO A N 1
ATOM 1290 C CA . PRO A 1 190 ? 2.871 -1.204 -48.138 1.00 43.16 190 PRO A CA 1
ATOM 1291 C C . PRO A 1 190 ? 4.028 -1.533 -49.095 1.00 43.16 190 PRO A C 1
ATOM 1293 O O . PRO A 1 190 ? 5.195 -1.283 -48.800 1.00 43.16 190 PRO A O 1
ATOM 1296 N N . GLY A 1 191 ? 3.674 -2.140 -50.231 1.00 41.53 191 GLY A N 1
ATOM 1297 C CA . GLY A 1 191 ? 4.600 -2.719 -51.202 1.00 41.53 191 GLY A CA 1
ATOM 1298 C C . GLY A 1 191 ? 5.493 -1.713 -51.931 1.00 41.53 191 GLY A C 1
ATOM 1299 O O . GLY A 1 191 ? 5.104 -0.580 -52.206 1.00 41.53 191 GLY A O 1
ATOM 1300 N N . SER A 1 192 ? 6.691 -2.177 -52.300 1.00 43.75 192 SER A N 1
ATOM 1301 C CA . SER A 1 192 ? 7.588 -1.483 -53.222 1.00 43.75 192 SER A CA 1
ATOM 1302 C C . SER A 1 192 ? 6.990 -1.480 -54.630 1.00 43.75 192 SER A C 1
ATOM 1304 O O . SER A 1 192 ? 6.816 -2.538 -55.240 1.00 43.75 192 SER A O 1
ATOM 1306 N N . SER A 1 193 ? 6.706 -0.299 -55.170 1.00 40.75 193 SER A N 1
ATOM 1307 C CA . SER A 1 193 ? 6.394 -0.115 -56.583 1.00 40.75 193 SER A CA 1
ATOM 1308 C C . SER A 1 193 ? 7.646 -0.359 -57.431 1.00 40.75 193 SER A C 1
ATOM 1310 O O . SER A 1 193 ? 8.622 0.384 -57.351 1.00 40.75 193 SER A O 1
ATOM 1312 N N . ALA A 1 194 ? 7.622 -1.400 -58.263 1.00 42.97 194 ALA A N 1
ATOM 1313 C CA . ALA A 1 194 ? 8.581 -1.557 -59.349 1.00 42.97 194 ALA A CA 1
ATOM 1314 C C . ALA A 1 194 ? 8.129 -0.691 -60.536 1.00 42.97 194 ALA A C 1
ATOM 1316 O O . ALA A 1 194 ? 7.056 -0.905 -61.101 1.00 42.97 194 ALA A O 1
ATOM 1317 N N . SER A 1 195 ? 8.940 0.304 -60.889 1.00 41.75 195 SER A N 1
ATOM 1318 C CA . SER A 1 195 ? 8.778 1.126 -62.092 1.00 41.75 195 SER A CA 1
ATOM 1319 C C . SER A 1 195 ? 9.067 0.303 -63.355 1.00 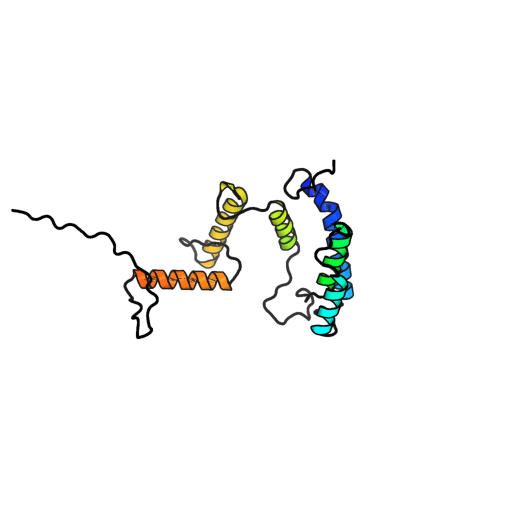41.75 195 SER A C 1
ATOM 1321 O O . SER A 1 195 ? 10.055 -0.434 -63.361 1.00 41.75 195 SER A O 1
ATOM 1323 N N . PRO A 1 196 ? 8.308 0.450 -64.456 1.00 45.97 196 PRO A N 1
ATOM 1324 C CA . PRO A 1 196 ? 8.729 -0.071 -65.747 1.00 45.97 196 PRO A CA 1
ATOM 1325 C C . PRO A 1 196 ? 9.665 0.944 -66.422 1.00 45.97 196 PRO A C 1
ATOM 1327 O O . PRO A 1 196 ? 9.432 2.151 -66.382 1.00 45.97 196 PRO A O 1
ATOM 1330 N N . SER A 1 197 ? 10.745 0.458 -67.022 1.00 42.03 197 SER A N 1
ATOM 1331 C CA . SER A 1 197 ? 11.601 1.211 -67.950 1.00 42.03 197 SER A CA 1
ATOM 1332 C C . SER A 1 197 ? 11.455 0.613 -69.361 1.00 42.03 197 SER A C 1
ATOM 1334 O O . SER A 1 197 ? 10.999 -0.527 -69.460 1.00 42.03 197 SER A O 1
ATOM 1336 N N . PRO A 1 198 ? 11.735 1.410 -70.408 1.00 49.78 198 PRO A N 1
ATOM 1337 C CA . PRO A 1 198 ? 10.946 1.495 -71.643 1.00 49.78 198 PRO A CA 1
ATOM 1338 C C . PRO A 1 198 ? 11.148 0.365 -72.655 1.00 49.78 198 PRO A C 1
ATOM 1340 O O . PRO A 1 198 ? 12.233 -0.258 -72.658 1.00 49.78 198 PRO A O 1
#

InterPro domains:
  IPR015421 Pyridoxal phosphate-dependent transferase, major domain [G3DSA:3.40.640.10] (113-169)
  IPR015424 Pyridoxal phosphate-dependent transferase [SSF53383] (37-169)

pLDDT: mean 88.37, std 18.08, range [37.78, 98.75]

Sequence (198 aa):
MSSPPPLAGGPQGPDALRPLLATVLDALAAGAEARGGPLPPGGPEAVAARVREAAGDLLPERGTGAEEALRALVGAVGEGAADPADPLCAAHLHCPPLAVAVAADLAASALNPSMDSWDQAPAASALEALLTEAITTEVHGDGGDALITTGGTESNQLALLLARERAAAHGHPCTSSSAPTPTTHCAAPPGSSASPSP

Foldseek 3Di:
DDDDQDALQDPCNVVSVVVLVVLLVVLLVLLQVLLPAQARPDPDVVLVVLLCVLCPDVDDPDDPDSSSVSNSVSNSCSVGDGAQVGPVNPDDPPHHDDPVVVVVVSVCVSLVADQPDCVRHVPVVVVQQVVQCVVCCVPPNPDDGDGDDPDDVVVVVVVVVVVVVVCVVVPPPPPPPDDDDDDDDDDDDDDDDDDDDD

Organism: NCBI:txid67267

Radius of gyration: 26.24 Å; chains: 1; bounding box: 53×52×92 Å